Protein AF-A0A0M0KAI4-F1 (afdb_monomer_lite)

Foldseek 3Di:
DDPDDPPPPDQDPLLQDDPVVVVLCVVQADPVRSVVVSVPVSADDQKFKWFFPPVVDFPVVVQVLLCPDPLLPQWDWADDPFDRGIIITGFHDDDPPDDQVVVCVVVPPPQPVVVVVCVVVVHDAKEWEFEPVQLLVVSQADADKLVRTQEIAPPAAAFGKYFYWYDPPPPGHRHDHPPDDPNIHTFAMWGAHGGSVCSRVDPIDGGTGGDATPNGHDHPCPPSVVCVVRIDGDDDDDDDDDPQLVVLLVVLVVVVVVADAQGKDWDDDPDPRCSNAVVSVVVSCVVPVQKDWDDDPPPPFDDDRPPDDNPPVVPPPPPDDDDDDDDDDDDDDDDDDDDGDDTIMITGHDDD

Secondary structure (DSSP, 8-state):
-------------TTSPPHHHHHHHTTTS-HHHHHHHHHHHTS--SEEEEEE-TTT--HHHHHHHHHH-GGGTTSEEEE-SS-TTEEEEEPPPPPP---HHHHHHHTT----HHHHHHHHTTPPPEEEEEEHHHHHHHHTTPPEETTTEEEE-TT--TT-EEEEEEESS--PPTTB-----TTPEEEEEEEE-S-HHHHHH-SSSEEEEEEEETT-PPP-GGG-GGGTTTEE---------SSHHHHHHHHHHHHHHHPPTT-EEE---S---TTTTHHHHHHHHHH-TTEEEE--SS--S---SS-SSTTTGGGS----------------------------EEEE----

Radius of gyration: 25.98 Å; chains: 1; bounding box: 67×65×84 Å

InterPro domains:
  IPR002478 PUA domain [PF01472] (127-214)
  IPR002478 PUA domain [SM00359] (126-215)
  IPR015947 PUA-like superfamily [SSF88697] (126-218)
  IPR023267 RNA (C5-cytosine) methyltransferase [PTHR22807] (245-306)
  IPR029063 S-adenosyl-L-methionine-dependent methyltransferase superfamily [G3DSA:3.40.50.150] (233-332)
  IPR029063 S-adenosyl-L-methionine-dependent methyltransferase superfamily [SSF53335] (239-301)
  IPR036974 PUA domain superfamily [G3DSA:2.30.130.10] (125-220)
  IPR049560 SAM-dependent methyltransferase RsmB-F/NOP2-type, catalytic core [PF01189] (241-296)

Organism: NCBI:txid1460289

Structure (mmCIF, N/CA/C/O backbone):
data_AF-A0A0M0KAI4-F1
#
_entry.id   AF-A0A0M0KAI4-F1
#
loop_
_atom_site.group_PDB
_atom_site.id
_atom_site.type_symbol
_atom_site.label_atom_id
_atom_site.label_alt_id
_atom_site.label_comp_id
_atom_site.label_asym_id
_atom_site.label_entity_id
_atom_site.label_seq_id
_atom_site.pdbx_PDB_ins_code
_atom_site.Cartn_x
_atom_site.Cartn_y
_atom_site.Cartn_z
_atom_site.occupancy
_atom_site.B_iso_or_equiv
_atom_site.auth_seq_id
_atom_site.auth_comp_id
_atom_site.auth_asym_id
_atom_site.auth_atom_id
_atom_site.pdbx_PDB_model_num
ATOM 1 N N . MET A 1 1 ? 29.501 40.775 -18.101 1.00 30.77 1 MET A N 1
ATOM 2 C CA . MET A 1 1 ? 28.038 40.659 -17.947 1.00 30.77 1 MET A CA 1
ATOM 3 C C . MET A 1 1 ? 27.796 39.477 -17.036 1.00 30.77 1 MET A C 1
ATOM 5 O O . MET A 1 1 ? 27.986 38.346 -17.464 1.00 30.77 1 MET A O 1
ATOM 9 N N . ASP A 1 2 ? 27.528 39.782 -15.768 1.00 23.47 2 ASP A N 1
ATOM 10 C CA . ASP A 1 2 ? 27.197 38.823 -14.717 1.00 23.47 2 ASP A CA 1
ATOM 11 C C . ASP A 1 2 ? 25.930 38.048 -15.077 1.00 23.47 2 ASP A C 1
ATOM 13 O O . ASP A 1 2 ? 24.867 38.639 -15.272 1.00 23.47 2 ASP A O 1
ATOM 17 N N . TRP A 1 3 ? 26.042 36.723 -15.124 1.00 24.83 3 TRP A N 1
ATOM 18 C CA . TRP A 1 3 ? 24.894 35.830 -15.034 1.00 24.83 3 TRP A CA 1
ATOM 19 C C . TRP A 1 3 ? 24.687 35.517 -13.557 1.00 24.83 3 TRP A C 1
ATOM 21 O O . TRP A 1 3 ? 25.453 34.770 -12.952 1.00 24.83 3 TRP A O 1
ATOM 31 N N . GLY A 1 4 ? 23.688 36.186 -12.982 1.00 24.64 4 GLY A N 1
ATOM 32 C CA . GLY A 1 4 ? 23.379 36.185 -11.561 1.00 24.64 4 GLY A CA 1
ATOM 33 C C . GLY A 1 4 ? 23.277 34.791 -10.950 1.00 24.64 4 GLY A C 1
ATOM 34 O O . GLY A 1 4 ? 22.712 33.863 -11.526 1.00 24.64 4 GLY A O 1
ATOM 35 N N . ALA A 1 5 ? 23.809 34.699 -9.734 1.00 26.23 5 ALA A N 1
ATOM 36 C CA . ALA A 1 5 ? 23.657 33.585 -8.824 1.00 26.23 5 ALA A CA 1
ATOM 37 C C . ALA A 1 5 ? 22.169 33.257 -8.610 1.00 26.23 5 ALA A C 1
ATOM 39 O O . ALA A 1 5 ? 21.493 33.855 -7.774 1.00 26.23 5 ALA A O 1
ATOM 40 N N . THR A 1 6 ? 21.658 32.266 -9.337 1.00 25.86 6 THR A N 1
ATOM 41 C CA . THR A 1 6 ? 20.555 31.449 -8.838 1.00 25.86 6 THR A CA 1
ATOM 42 C C . THR A 1 6 ? 21.072 30.722 -7.612 1.00 25.86 6 THR A C 1
ATOM 44 O O . THR A 1 6 ? 21.940 29.856 -7.714 1.00 25.86 6 THR A O 1
ATOM 47 N N . THR A 1 7 ? 20.558 31.118 -6.453 1.00 25.70 7 THR A N 1
ATOM 48 C CA . THR A 1 7 ? 20.647 30.389 -5.195 1.00 25.70 7 THR A CA 1
ATOM 49 C C . THR A 1 7 ? 20.414 28.906 -5.460 1.00 25.70 7 THR A C 1
ATOM 51 O O . THR A 1 7 ? 19.302 28.475 -5.765 1.00 25.70 7 THR A O 1
ATOM 54 N N . SER A 1 8 ? 21.483 28.115 -5.374 1.00 27.66 8 SER A N 1
ATOM 55 C CA . SER A 1 8 ? 21.385 26.668 -5.301 1.00 27.66 8 SER A CA 1
ATOM 56 C C . SER A 1 8 ? 20.685 26.342 -3.988 1.00 27.66 8 SER A C 1
ATOM 58 O O . SER A 1 8 ? 21.301 26.267 -2.926 1.00 27.66 8 SER A O 1
ATOM 60 N N . ALA A 1 9 ? 19.362 26.178 -4.046 1.00 30.00 9 ALA A N 1
ATOM 61 C CA . ALA A 1 9 ? 18.684 25.364 -3.056 1.00 30.00 9 ALA A CA 1
ATOM 62 C C . ALA A 1 9 ? 19.463 24.043 -3.014 1.00 30.00 9 ALA A C 1
ATOM 64 O O . ALA A 1 9 ? 19.622 23.389 -4.050 1.00 30.00 9 ALA A O 1
ATOM 65 N N . GLY A 1 10 ? 20.048 23.725 -1.855 1.00 27.42 10 GLY A N 1
ATOM 66 C CA . GLY A 1 10 ? 20.742 22.459 -1.643 1.00 27.42 10 GLY A CA 1
ATOM 67 C C . GLY A 1 10 ? 19.844 21.280 -2.034 1.00 27.42 10 GLY A C 1
ATOM 68 O O . GLY A 1 10 ? 18.638 21.475 -2.214 1.00 27.42 10 GLY A O 1
ATOM 69 N N . PRO A 1 11 ? 20.403 20.067 -2.193 1.00 34.56 11 PRO A N 1
ATOM 70 C CA . PRO A 1 11 ? 19.620 18.901 -2.582 1.00 34.56 11 PRO A CA 1
ATOM 71 C C . PRO A 1 11 ? 18.410 18.788 -1.653 1.00 34.56 11 PRO A C 1
ATOM 73 O O . PRO A 1 11 ? 18.554 18.572 -0.452 1.00 34.56 11 PRO A O 1
ATOM 76 N N . VAL A 1 12 ? 17.219 19.033 -2.204 1.00 41.44 12 VAL A N 1
ATOM 77 C CA . VAL A 1 12 ? 15.970 18.885 -1.466 1.00 41.44 12 VAL A CA 1
ATOM 78 C C . VAL A 1 12 ? 15.873 17.406 -1.158 1.00 41.44 12 VAL A C 1
ATOM 80 O O . VAL A 1 12 ? 15.729 16.597 -2.078 1.00 41.44 12 VAL A O 1
ATOM 83 N N . ASP A 1 13 ? 15.986 17.045 0.116 1.00 53.47 13 ASP A N 1
ATOM 84 C CA . ASP A 1 13 ? 15.747 15.674 0.518 1.00 53.47 13 ASP A CA 1
ATOM 85 C C . ASP A 1 13 ? 14.251 15.380 0.369 1.00 53.47 13 ASP A C 1
ATOM 87 O O . ASP A 1 13 ? 13.456 15.584 1.279 1.00 53.47 13 ASP A O 1
ATOM 91 N N . ALA A 1 14 ? 13.833 14.953 -0.824 1.00 51.62 14 ALA A N 1
ATOM 92 C CA . ALA A 1 14 ? 12.418 14.807 -1.167 1.00 51.62 14 ALA A CA 1
ATOM 93 C C . ALA A 1 14 ? 11.723 13.614 -0.459 1.00 51.62 14 ALA A C 1
ATOM 95 O O . ALA A 1 14 ? 10.643 13.209 -0.878 1.00 51.62 14 ALA A O 1
ATOM 96 N N . THR A 1 15 ? 12.381 12.998 0.534 1.00 58.19 15 THR A N 1
ATOM 97 C CA . THR A 1 15 ? 11.818 11.990 1.453 1.00 58.19 15 THR A CA 1
ATOM 98 C C . THR A 1 15 ? 11.511 12.585 2.825 1.00 58.19 15 THR A C 1
ATOM 100 O O . THR A 1 15 ? 10.704 12.017 3.554 1.00 58.19 15 THR A O 1
ATOM 103 N N . ALA A 1 16 ? 12.082 13.747 3.155 1.00 69.12 16 ALA A N 1
ATOM 104 C CA . ALA A 1 16 ? 11.764 14.467 4.376 1.00 69.12 16 ALA A CA 1
ATOM 105 C C . ALA A 1 16 ? 10.374 15.108 4.284 1.00 69.12 16 ALA A C 1
ATOM 107 O O . ALA A 1 16 ? 9.940 15.588 3.229 1.00 69.12 16 ALA A O 1
ATOM 108 N N . PHE A 1 17 ? 9.670 15.156 5.411 1.00 79.50 17 PHE A N 1
ATOM 109 C CA . PHE A 1 17 ? 8.423 15.890 5.501 1.00 79.50 17 PHE A CA 1
ATOM 110 C C . PHE A 1 17 ? 8.665 17.383 5.320 1.00 79.50 17 PHE A C 1
ATOM 112 O O . PHE A 1 17 ? 9.665 17.944 5.776 1.00 79.50 17 PHE A O 1
ATOM 119 N N . SER A 1 18 ? 7.699 18.058 4.694 1.00 80.44 18 SER A N 1
ATOM 120 C CA . SER A 1 18 ? 7.739 19.513 4.616 1.00 80.44 18 SER A CA 1
ATOM 121 C C . SER A 1 18 ? 7.685 20.128 6.026 1.00 80.44 18 SER A C 1
ATOM 123 O O . SER A 1 18 ? 7.139 19.508 6.952 1.00 80.44 18 SER A O 1
ATOM 125 N N . PRO A 1 19 ? 8.202 21.355 6.219 1.00 83.06 19 PRO A N 1
ATOM 126 C CA . PRO A 1 19 ? 8.134 22.040 7.509 1.00 83.06 19 PRO A CA 1
ATOM 127 C C . PRO A 1 19 ? 6.710 22.113 8.077 1.00 83.06 19 PRO A C 1
ATOM 129 O O . PRO A 1 19 ? 6.516 21.975 9.286 1.00 83.06 19 PRO A O 1
ATOM 132 N N . GLU A 1 20 ? 5.704 22.267 7.212 1.00 80.81 20 GLU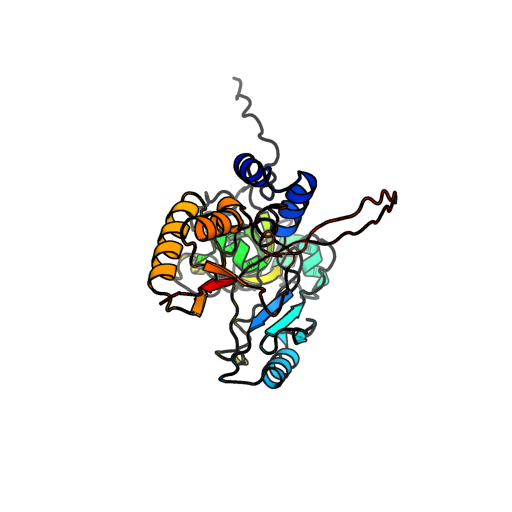 A N 1
ATOM 133 C CA . GLU A 1 20 ? 4.290 22.281 7.592 1.00 80.81 20 GLU A CA 1
ATOM 134 C C . GLU A 1 20 ? 3.822 20.918 8.111 1.00 80.81 20 GLU A C 1
ATOM 136 O O . GLU A 1 20 ? 3.149 20.852 9.139 1.00 80.81 20 GLU A O 1
ATOM 141 N N . VAL A 1 21 ? 4.196 19.822 7.441 1.00 81.00 21 VAL A N 1
ATOM 142 C CA . VAL A 1 21 ? 3.852 18.460 7.882 1.00 81.00 21 VAL A CA 1
ATOM 143 C C . VAL A 1 21 ? 4.524 18.148 9.217 1.00 81.00 21 VAL A C 1
ATOM 145 O O . VAL A 1 21 ? 3.860 17.664 10.132 1.00 81.00 21 VAL A O 1
ATOM 148 N N . ARG A 1 22 ? 5.804 18.503 9.386 1.00 85.31 22 ARG A N 1
ATOM 149 C CA . ARG A 1 22 ? 6.489 18.360 10.679 1.00 85.31 22 ARG A CA 1
ATOM 150 C C . ARG A 1 22 ? 5.770 19.141 11.778 1.00 85.31 22 ARG A C 1
ATOM 152 O O . ARG A 1 22 ? 5.520 18.592 12.847 1.00 85.31 22 ARG A O 1
ATOM 159 N N . ALA A 1 23 ? 5.377 20.390 11.519 1.00 82.62 23 ALA A N 1
ATOM 160 C CA . ALA A 1 23 ? 4.640 21.207 12.484 1.00 82.62 23 ALA A CA 1
ATOM 161 C C . ALA A 1 23 ? 3.298 20.579 12.909 1.00 82.62 23 ALA A C 1
ATOM 163 O O . ALA A 1 23 ? 2.920 20.704 14.074 1.00 82.62 23 ALA A O 1
ATOM 164 N N . LEU A 1 24 ? 2.610 19.863 12.011 1.00 78.75 24 LEU A N 1
ATOM 165 C CA . LEU A 1 24 ? 1.372 19.138 12.327 1.00 78.75 24 LEU A CA 1
ATOM 166 C C . LEU A 1 24 ? 1.592 17.918 13.236 1.00 78.75 24 LEU A C 1
ATOM 168 O O . LEU A 1 24 ? 0.684 17.554 13.985 1.00 78.75 24 LEU A O 1
ATOM 172 N N . LEU A 1 25 ? 2.767 17.284 13.181 1.00 82.06 25 LEU A N 1
ATOM 173 C CA . LEU A 1 25 ? 3.087 16.091 13.974 1.00 82.06 25 LEU A CA 1
ATOM 174 C C . LEU A 1 25 ? 3.670 16.429 15.354 1.00 82.06 25 LEU A C 1
ATOM 176 O O . LEU A 1 25 ? 3.373 15.737 16.327 1.00 82.06 25 LEU A O 1
ATOM 180 N N . LYS A 1 26 ? 4.421 17.528 15.484 1.00 83.50 26 LYS A N 1
ATOM 181 C CA . LYS A 1 26 ? 5.063 17.956 16.748 1.00 83.50 26 LYS A CA 1
ATOM 182 C C . LYS A 1 26 ? 4.176 17.932 18.008 1.00 83.50 26 LYS A C 1
ATOM 184 O O . LYS A 1 26 ? 4.709 17.640 19.075 1.00 83.50 26 LYS A O 1
ATOM 189 N N . PRO A 1 27 ? 2.852 18.197 17.961 1.00 77.44 27 PRO A N 1
ATOM 190 C CA . PRO A 1 27 ? 2.010 18.101 19.155 1.00 77.44 27 PRO A CA 1
ATOM 191 C C . PRO A 1 27 ? 1.907 16.695 19.768 1.00 77.44 27 PRO A C 1
ATOM 193 O O . PRO A 1 27 ? 1.501 16.572 20.922 1.00 77.44 27 PRO A O 1
ATOM 196 N N . CYS A 1 28 ? 2.197 15.630 19.014 1.00 78.44 28 CYS A N 1
ATOM 197 C CA . CYS A 1 28 ? 2.014 14.241 19.462 1.00 78.44 28 CYS A CA 1
ATOM 198 C C . CYS A 1 28 ? 3.204 13.318 19.179 1.00 78.44 28 CYS A C 1
ATOM 200 O O . CYS A 1 28 ? 3.150 12.145 19.551 1.00 78.44 28 CYS A O 1
ATOM 202 N N . TYR A 1 29 ? 4.242 13.834 18.526 1.00 83.38 29 TYR A N 1
ATOM 203 C CA . TYR A 1 29 ? 5.434 13.090 18.145 1.00 83.38 29 TYR A CA 1
ATOM 204 C C . TYR A 1 29 ? 6.676 13.882 18.557 1.00 83.38 29 TYR A C 1
ATOM 206 O O . TYR A 1 29 ? 6.729 15.097 18.355 1.00 83.38 29 TYR A O 1
ATOM 214 N N . THR A 1 30 ? 7.668 13.208 19.140 1.00 88.31 30 THR A N 1
ATOM 215 C CA . THR A 1 30 ? 8.990 13.811 19.379 1.00 88.31 30 THR A CA 1
ATOM 216 C C . THR A 1 30 ? 9.749 13.987 18.059 1.00 88.31 30 THR A C 1
ATOM 218 O O . THR A 1 30 ? 9.411 13.361 17.057 1.00 88.31 30 THR A O 1
ATOM 221 N N . GLU A 1 31 ? 10.794 14.821 18.031 1.00 87.44 31 GLU A N 1
ATOM 222 C CA . GLU A 1 31 ? 11.627 14.972 16.822 1.00 87.44 31 GLU A CA 1
ATOM 223 C C . GLU A 1 31 ? 12.283 13.645 16.404 1.00 87.44 31 GLU A C 1
ATOM 225 O O . GLU A 1 31 ? 12.323 13.335 15.213 1.00 87.44 31 GLU A O 1
ATOM 230 N N . ASP A 1 32 ? 12.709 12.822 17.368 1.00 88.56 32 ASP A N 1
ATOM 231 C CA . ASP A 1 32 ? 13.240 11.481 17.095 1.00 88.56 32 ASP A CA 1
ATOM 232 C C . ASP A 1 32 ? 12.168 10.584 16.455 1.00 88.56 32 ASP A C 1
ATOM 234 O O . ASP A 1 32 ? 12.429 9.904 15.467 1.00 88.56 32 ASP A O 1
ATOM 238 N N . GLU A 1 33 ? 10.932 10.615 16.966 1.00 88.00 33 GLU A N 1
ATOM 239 C CA . GLU A 1 33 ? 9.824 9.841 16.396 1.00 88.00 33 GLU A CA 1
ATOM 240 C C . GLU A 1 33 ? 9.433 10.320 14.996 1.00 88.00 33 GLU A C 1
ATOM 242 O O . GLU A 1 33 ? 9.101 9.497 14.150 1.00 88.00 33 GLU A O 1
ATOM 247 N N . ILE A 1 34 ? 9.460 11.632 14.743 1.00 86.75 34 ILE A N 1
ATOM 248 C CA . ILE A 1 34 ? 9.210 12.198 13.411 1.00 86.75 34 ILE A CA 1
ATOM 249 C C . ILE A 1 34 ? 10.302 11.755 12.436 1.00 86.75 34 ILE A C 1
ATOM 251 O O . ILE A 1 34 ? 9.981 11.368 11.319 1.00 86.75 34 ILE A O 1
ATOM 255 N N . THR A 1 35 ? 11.563 11.760 12.864 1.00 86.50 35 THR A N 1
ATOM 256 C CA . THR A 1 35 ? 12.695 11.321 12.034 1.00 86.50 35 THR A CA 1
ATOM 257 C C . THR A 1 35 ? 12.562 9.841 11.670 1.00 86.50 35 THR A C 1
ATOM 259 O O . THR A 1 35 ? 12.615 9.490 10.496 1.00 86.50 35 THR A O 1
ATOM 262 N N . VAL A 1 36 ? 12.256 8.980 12.648 1.00 86.75 36 VAL A N 1
ATOM 263 C CA . VAL A 1 36 ? 11.975 7.556 12.390 1.00 86.75 36 VAL A CA 1
ATOM 264 C C . VAL A 1 36 ? 10.775 7.383 11.455 1.00 86.75 36 VAL A C 1
ATOM 266 O O . VAL A 1 36 ? 10.794 6.527 10.580 1.00 86.75 36 VAL A O 1
ATOM 269 N N . LEU A 1 37 ? 9.717 8.186 11.604 1.00 84.88 37 LEU A N 1
ATOM 270 C CA . LEU A 1 37 ? 8.564 8.122 10.703 1.00 84.88 37 LEU A CA 1
ATOM 271 C C . LEU A 1 37 ? 8.914 8.491 9.264 1.00 84.88 37 LEU A C 1
ATOM 273 O O . LEU A 1 37 ? 8.383 7.863 8.355 1.00 84.88 37 LEU A O 1
ATOM 277 N N . GLU A 1 38 ? 9.751 9.503 9.052 1.00 82.00 38 GLU A N 1
ATOM 278 C CA . GLU A 1 38 ? 10.216 9.881 7.716 1.00 82.00 38 GLU A CA 1
ATOM 279 C C . GLU A 1 38 ? 11.016 8.750 7.070 1.00 82.00 38 GLU A C 1
ATOM 281 O O . GLU A 1 38 ? 10.758 8.406 5.918 1.00 82.00 38 GLU A O 1
ATOM 286 N N . GLU A 1 39 ? 11.925 8.1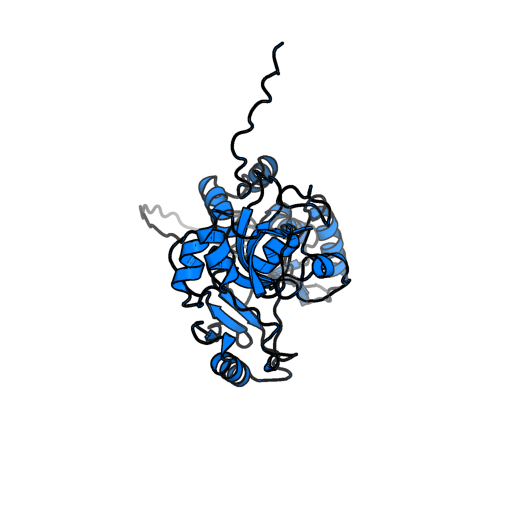31 7.825 1.00 79.50 39 GLU A N 1
ATOM 287 C CA . GLU A 1 39 ? 12.713 6.987 7.363 1.00 79.50 39 GLU A CA 1
ATOM 288 C C . GLU A 1 39 ? 11.816 5.788 7.021 1.00 79.50 39 GLU A C 1
ATOM 290 O O . GLU A 1 39 ? 11.881 5.251 5.915 1.00 79.50 39 GLU A O 1
ATOM 295 N N . GLU A 1 40 ? 10.921 5.400 7.930 1.00 81.88 40 GLU A N 1
ATOM 296 C CA . GLU A 1 40 ? 10.048 4.237 7.753 1.00 81.88 40 GLU A CA 1
ATOM 297 C C . GLU A 1 40 ? 9.028 4.451 6.625 1.00 81.88 40 GLU A C 1
ATOM 299 O O . GLU A 1 40 ? 8.841 3.564 5.794 1.00 81.88 40 GLU A O 1
ATOM 304 N N . LEU A 1 41 ? 8.399 5.631 6.530 1.00 79.88 41 LEU A N 1
ATOM 305 C CA . LEU A 1 41 ? 7.411 5.932 5.481 1.00 79.88 41 LEU A CA 1
ATOM 306 C C . LEU A 1 41 ? 8.040 6.151 4.102 1.00 79.88 41 LEU A C 1
ATOM 308 O O . LEU A 1 41 ? 7.343 6.010 3.094 1.00 79.88 41 LEU A O 1
ATOM 312 N N . ALA A 1 42 ? 9.337 6.459 4.039 1.00 74.12 42 ALA A N 1
ATOM 313 C CA . ALA A 1 42 ? 10.090 6.460 2.791 1.00 74.12 42 ALA A CA 1
ATOM 314 C C . ALA A 1 42 ? 10.365 5.039 2.268 1.00 74.12 42 ALA A C 1
ATOM 316 O O . ALA A 1 42 ? 10.710 4.878 1.094 1.00 74.12 42 ALA A O 1
ATOM 317 N N . THR A 1 43 ? 10.189 4.006 3.100 1.00 72.06 43 THR A N 1
ATOM 318 C CA . THR A 1 43 ? 10.407 2.610 2.714 1.00 72.06 43 THR A CA 1
ATOM 319 C C . THR A 1 43 ? 9.096 1.837 2.544 1.00 72.06 43 THR A C 1
ATOM 321 O O . THR A 1 43 ? 8.135 2.026 3.291 1.00 72.06 43 THR A O 1
ATOM 324 N N . PRO A 1 44 ? 9.005 0.938 1.548 1.00 73.50 44 PRO A N 1
ATOM 325 C CA . PRO A 1 44 ? 7.849 0.064 1.424 1.00 73.50 44 PRO A CA 1
ATOM 326 C C . PRO A 1 44 ? 7.801 -0.950 2.582 1.00 73.50 44 PRO A C 1
ATOM 328 O O . PRO A 1 44 ? 8.858 -1.363 3.075 1.00 73.50 44 PRO A O 1
ATOM 331 N N . PRO A 1 45 ? 6.600 -1.430 2.967 1.00 78.56 45 PRO A N 1
ATOM 332 C CA . PRO A 1 45 ? 6.449 -2.427 4.022 1.00 78.56 45 PRO A CA 1
ATOM 333 C C . PRO A 1 45 ? 7.319 -3.669 3.794 1.00 78.56 45 PRO A C 1
ATOM 335 O O . PRO A 1 45 ? 7.460 -4.154 2.670 1.00 78.56 45 PRO A O 1
ATOM 338 N N . SER A 1 46 ? 7.841 -4.238 4.880 1.00 79.50 46 SER A N 1
ATOM 339 C CA . SER A 1 46 ? 8.670 -5.451 4.846 1.00 79.50 46 SER A CA 1
ATOM 340 C C . SER A 1 46 ? 7.916 -6.707 4.403 1.00 79.50 46 SER A C 1
ATOM 342 O O . SER A 1 46 ? 8.543 -7.698 4.038 1.00 79.50 46 SER A O 1
ATOM 344 N N . ALA A 1 47 ? 6.582 -6.682 4.405 1.00 84.06 47 ALA A N 1
ATOM 345 C CA . ALA A 1 47 ? 5.754 -7.793 3.966 1.00 84.06 47 ALA A CA 1
ATOM 346 C C . ALA A 1 47 ? 4.480 -7.319 3.267 1.00 84.06 47 ALA A C 1
ATOM 348 O O . ALA A 1 47 ? 3.812 -6.378 3.705 1.00 84.06 47 ALA A O 1
ATOM 349 N N . LEU A 1 48 ? 4.102 -8.046 2.220 1.00 85.69 48 LEU A N 1
ATOM 350 C CA . LEU A 1 48 ? 2.808 -7.928 1.568 1.00 85.69 48 LEU A CA 1
ATOM 351 C C . LEU A 1 48 ? 1.804 -8.848 2.266 1.00 85.69 48 LEU A C 1
ATOM 353 O O . LEU A 1 48 ? 2.002 -10.059 2.326 1.00 85.69 48 LEU A O 1
ATOM 357 N N . HIS A 1 49 ? 0.716 -8.276 2.775 1.00 88.94 49 HIS A N 1
ATOM 358 C CA . HIS A 1 49 ? -0.370 -9.040 3.382 1.00 88.94 49 HIS A CA 1
ATOM 359 C C . HIS A 1 49 ? -1.500 -9.233 2.375 1.00 88.94 49 HIS A C 1
ATOM 361 O O . HIS A 1 49 ? -2.010 -8.275 1.794 1.00 88.94 49 HIS A O 1
ATOM 367 N N . VAL A 1 50 ? -1.888 -10.488 2.188 1.00 89.62 50 VAL A N 1
ATOM 368 C CA . VAL A 1 50 ? -2.908 -10.921 1.240 1.00 89.62 50 VAL A CA 1
ATOM 369 C C . VAL A 1 50 ? -4.079 -11.487 2.028 1.00 89.62 50 VAL A C 1
ATOM 371 O O . VAL A 1 50 ? -3.901 -12.407 2.828 1.00 89.62 50 VAL A O 1
ATOM 374 N N . ARG A 1 51 ? -5.282 -10.946 1.806 1.00 92.12 51 ARG A N 1
ATOM 375 C CA . ARG A 1 51 ? -6.495 -11.465 2.445 1.00 92.12 51 ARG A CA 1
ATOM 376 C C . ARG A 1 51 ? -7.101 -12.572 1.596 1.00 92.12 51 ARG A C 1
ATOM 378 O O . ARG A 1 51 ? -7.435 -12.339 0.435 1.00 92.12 51 ARG A O 1
ATOM 385 N N . VAL A 1 52 ? -7.274 -13.745 2.186 1.00 93.12 52 VAL A N 1
ATOM 386 C CA . VAL A 1 52 ? -7.875 -14.927 1.571 1.00 93.12 52 VAL A CA 1
ATOM 387 C C . VAL A 1 52 ? -9.370 -14.697 1.380 1.00 93.12 52 VAL A C 1
ATOM 389 O O . VAL A 1 52 ? -10.079 -14.271 2.292 1.00 93.12 52 VAL A O 1
ATOM 392 N N . ASN A 1 53 ? -9.872 -15.000 0.188 1.00 92.94 53 ASN A N 1
ATOM 393 C CA . ASN A 1 53 ? -11.299 -15.062 -0.057 1.00 92.94 53 ASN A CA 1
ATOM 394 C C . ASN A 1 53 ? -11.845 -16.413 0.421 1.00 92.94 53 ASN A C 1
ATOM 396 O O . ASN A 1 53 ? -11.959 -17.363 -0.356 1.00 92.94 53 ASN A O 1
ATOM 400 N N . LEU A 1 54 ? -12.221 -16.466 1.700 1.00 92.00 54 LEU A N 1
ATOM 401 C CA . LEU A 1 54 ? -12.758 -17.670 2.341 1.00 92.00 54 LEU A CA 1
ATOM 402 C C . LEU A 1 54 ? -14.078 -18.174 1.731 1.00 92.00 54 LEU A C 1
ATOM 404 O O . LEU A 1 54 ? -14.487 -19.293 2.015 1.00 92.00 54 LEU A O 1
ATOM 408 N N . GLN A 1 55 ? -14.743 -17.386 0.879 1.00 92.81 55 GLN A N 1
ATOM 409 C CA . GLN A 1 55 ? -15.911 -17.855 0.122 1.00 92.81 55 GLN A CA 1
ATOM 410 C C . GLN A 1 55 ? -15.533 -18.731 -1.080 1.00 92.81 55 GLN A C 1
ATOM 412 O O . GLN A 1 55 ? -16.409 -19.364 -1.662 1.00 92.81 55 GLN A O 1
ATOM 417 N N . ARG A 1 56 ? -14.258 -18.729 -1.492 1.00 93.00 56 ARG A N 1
ATOM 418 C CA . ARG A 1 56 ? -13.775 -19.439 -2.685 1.00 93.00 56 ARG A CA 1
ATOM 419 C C . ARG A 1 56 ? -12.686 -20.464 -2.405 1.00 93.00 56 ARG A C 1
ATOM 421 O O . ARG A 1 56 ? -12.600 -21.436 -3.142 1.00 93.00 56 ARG A O 1
ATOM 428 N N . CYS A 1 57 ? -11.852 -20.236 -1.396 1.00 94.44 57 CYS A N 1
ATOM 429 C CA . CYS A 1 57 ? -10.785 -21.159 -1.018 1.00 94.44 57 CYS A CA 1
ATOM 430 C C . CYS A 1 57 ? -10.457 -21.032 0.469 1.00 94.44 57 CYS A C 1
ATOM 432 O O . CYS A 1 57 ? -10.649 -19.977 1.079 1.00 94.44 57 CYS A O 1
ATOM 434 N N . SER A 1 58 ? -9.939 -22.107 1.046 1.00 95.38 58 SER A N 1
ATOM 435 C CA . SER A 1 58 ? -9.323 -22.091 2.368 1.00 95.38 58 SER A CA 1
ATOM 436 C C . SER A 1 58 ? -7.971 -21.375 2.339 1.00 95.38 58 SER A C 1
ATOM 438 O O . SER A 1 58 ? -7.337 -21.194 1.293 1.00 95.38 58 SER A O 1
ATOM 440 N N . ARG A 1 59 ? -7.495 -20.968 3.519 1.00 95.44 59 ARG A N 1
ATOM 441 C CA . ARG A 1 59 ? -6.172 -20.351 3.653 1.00 95.44 59 ARG A CA 1
ATOM 442 C C . ARG A 1 59 ? -5.064 -21.329 3.268 1.00 95.44 59 ARG A C 1
ATOM 444 O O . ARG A 1 59 ? -4.082 -20.919 2.660 1.00 95.44 59 ARG A O 1
ATOM 451 N N . GLU A 1 60 ? -5.219 -22.600 3.610 1.00 95.50 60 GLU A N 1
ATOM 452 C CA . GLU A 1 60 ? -4.240 -23.652 3.354 1.00 95.50 60 GLU A CA 1
ATOM 453 C C . GLU A 1 60 ? -4.134 -23.964 1.851 1.00 95.50 60 GLU A C 1
ATOM 455 O O . GLU A 1 60 ? -3.025 -24.100 1.335 1.00 95.50 60 GLU A O 1
ATOM 460 N N . GLU A 1 61 ? -5.257 -23.970 1.125 1.00 94.50 61 GLU A N 1
ATOM 461 C CA . GLU A 1 61 ? -5.273 -24.074 -0.343 1.00 94.50 61 GLU A CA 1
ATOM 462 C C . GLU A 1 61 ? -4.565 -22.887 -1.002 1.00 94.50 61 GLU A C 1
ATOM 464 O O . GLU A 1 61 ? -3.697 -23.078 -1.855 1.00 94.50 61 GLU A O 1
ATOM 469 N N . LEU A 1 62 ? -4.885 -21.655 -0.584 1.00 93.88 62 LEU A N 1
ATOM 470 C CA . LEU A 1 62 ? -4.233 -20.466 -1.130 1.00 93.88 62 LEU A CA 1
ATOM 471 C C . LEU A 1 62 ? -2.731 -20.454 -0.822 1.00 93.88 62 LEU A C 1
ATOM 473 O O . LEU A 1 62 ? -1.927 -20.113 -1.688 1.00 93.88 62 LEU A O 1
ATOM 477 N N . LEU A 1 63 ? -2.337 -20.851 0.390 1.00 94.50 63 LEU A N 1
ATOM 478 C CA . LEU A 1 63 ? -0.933 -20.978 0.767 1.00 94.50 63 LEU A CA 1
ATOM 479 C C . LEU A 1 63 ? -0.207 -21.979 -0.138 1.00 94.50 63 LEU A C 1
ATOM 481 O O . LEU A 1 63 ? 0.880 -21.671 -0.622 1.00 94.50 63 LEU A O 1
ATOM 485 N N . ALA A 1 64 ? -0.805 -23.144 -0.400 1.00 94.00 64 ALA A N 1
ATOM 486 C CA . ALA A 1 64 ? -0.225 -24.148 -1.285 1.00 94.00 64 ALA A CA 1
ATOM 487 C C . ALA A 1 64 ? -0.046 -23.613 -2.716 1.00 94.00 64 ALA A C 1
ATOM 489 O O . ALA A 1 64 ? 1.020 -23.794 -3.304 1.00 94.00 64 ALA A O 1
ATOM 490 N N . LEU A 1 65 ? -1.039 -22.889 -3.248 1.00 92.81 65 LEU A N 1
ATOM 491 C CA . LEU A 1 65 ? -0.946 -22.244 -4.564 1.00 92.81 65 LEU A CA 1
ATOM 492 C C . LEU A 1 65 ? 0.178 -21.204 -4.620 1.00 92.81 65 LEU A C 1
ATOM 494 O O . LEU A 1 65 ? 0.939 -21.171 -5.585 1.00 92.81 65 LEU A O 1
ATOM 498 N N . LEU A 1 66 ? 0.301 -20.371 -3.584 1.00 91.31 66 LEU A N 1
ATOM 499 C CA . LEU A 1 66 ? 1.347 -19.354 -3.501 1.00 91.31 66 LEU A CA 1
ATOM 500 C C . LEU A 1 66 ? 2.745 -19.983 -3.408 1.00 91.31 66 LEU A C 1
ATOM 502 O O . LEU A 1 66 ? 3.659 -19.532 -4.093 1.00 91.31 66 LEU A O 1
ATOM 506 N N . LEU A 1 67 ? 2.911 -21.035 -2.602 1.00 91.69 67 LEU A N 1
ATOM 507 C CA . LEU A 1 67 ? 4.185 -21.747 -2.452 1.00 91.69 67 LEU A CA 1
ATOM 508 C C . LEU A 1 67 ? 4.598 -22.495 -3.726 1.00 91.69 67 LEU A C 1
ATOM 510 O O . LEU A 1 67 ? 5.787 -22.573 -4.028 1.00 91.69 67 LEU A O 1
ATOM 514 N N . ALA A 1 68 ? 3.634 -23.032 -4.476 1.00 90.44 68 ALA A N 1
ATOM 515 C CA . ALA A 1 68 ? 3.892 -23.751 -5.721 1.00 90.44 68 ALA A CA 1
ATOM 516 C C . ALA A 1 68 ? 4.241 -22.823 -6.899 1.00 90.44 68 ALA A C 1
ATOM 518 O O . ALA A 1 68 ? 4.758 -23.285 -7.915 1.00 90.44 68 ALA A O 1
ATOM 519 N N . HIS A 1 69 ? 3.954 -21.522 -6.796 1.00 88.12 69 HIS A N 1
ATOM 520 C CA . HIS A 1 69 ? 4.091 -20.615 -7.926 1.00 88.12 69 HIS A CA 1
ATOM 521 C C . HIS A 1 69 ? 5.548 -20.198 -8.170 1.00 88.12 69 HIS A C 1
ATOM 523 O O . HIS A 1 69 ? 6.193 -19.593 -7.313 1.00 88.12 69 HIS A O 1
ATOM 529 N N . GLU A 1 70 ? 6.049 -20.416 -9.388 1.00 84.06 70 GLU A N 1
ATOM 530 C CA . GLU A 1 70 ? 7.453 -20.175 -9.762 1.00 84.06 70 GLU A CA 1
ATOM 531 C C . GLU A 1 70 ? 7.929 -18.747 -9.455 1.00 84.06 70 GLU A C 1
ATOM 533 O O . GLU A 1 70 ? 8.996 -18.542 -8.884 1.00 84.06 70 GLU A O 1
ATOM 538 N N . ARG A 1 71 ? 7.100 -17.733 -9.740 1.00 78.19 71 ARG A N 1
ATOM 539 C CA . ARG A 1 71 ? 7.436 -16.320 -9.455 1.00 78.19 71 ARG A CA 1
ATOM 540 C C . ARG A 1 71 ? 7.601 -16.003 -7.969 1.00 78.19 71 ARG A C 1
ATOM 542 O O . ARG A 1 71 ? 8.190 -14.980 -7.625 1.00 78.19 71 ARG A O 1
ATOM 549 N N . LEU A 1 72 ? 7.056 -16.845 -7.098 1.00 82.75 72 LEU A N 1
ATOM 550 C CA . LEU A 1 72 ? 7.115 -16.670 -5.656 1.00 82.75 72 LEU A CA 1
ATOM 551 C C . LEU A 1 72 ? 8.239 -17.506 -5.013 1.00 82.75 72 LEU A C 1
ATOM 553 O O . LEU A 1 72 ? 8.500 -17.360 -3.819 1.00 82.75 72 LEU A O 1
ATOM 557 N N . GLN A 1 73 ? 8.989 -18.292 -5.796 1.00 80.56 73 GLN A N 1
ATOM 558 C CA . GLN A 1 73 ? 10.140 -19.062 -5.310 1.00 80.56 73 GLN A CA 1
ATOM 559 C C . GLN A 1 73 ? 11.230 -18.151 -4.748 1.00 80.56 73 GLN A C 1
ATOM 561 O O . GLN A 1 73 ? 11.857 -17.410 -5.498 1.00 80.56 73 GLN A O 1
ATOM 566 N N . GLY A 1 74 ? 11.483 -18.217 -3.441 1.00 79.38 74 GLY A N 1
ATOM 567 C CA . GLY A 1 74 ? 12.465 -17.376 -2.743 1.00 79.38 74 GLY A CA 1
ATOM 568 C C . GLY A 1 74 ? 11.846 -16.270 -1.884 1.00 79.38 74 GLY A C 1
ATOM 569 O O . GLY A 1 74 ? 12.574 -15.548 -1.211 1.00 79.38 74 GLY A O 1
ATOM 570 N N . TYR A 1 75 ? 10.517 -16.140 -1.874 1.00 85.25 75 TYR A N 1
ATOM 571 C CA . TYR A 1 75 ? 9.802 -15.375 -0.855 1.00 85.25 75 TYR A CA 1
ATOM 572 C C . TYR A 1 75 ? 9.469 -16.271 0.342 1.00 85.25 75 TYR A C 1
ATOM 574 O O . TYR A 1 75 ? 9.102 -17.433 0.164 1.00 85.25 75 TYR A O 1
ATOM 582 N N . ALA A 1 76 ? 9.550 -15.733 1.561 1.00 90.19 76 ALA A N 1
ATOM 583 C CA . ALA A 1 76 ? 9.011 -16.423 2.730 1.00 90.19 76 ALA A CA 1
ATOM 584 C C . ALA A 1 76 ? 7.508 -16.129 2.832 1.00 90.19 76 ALA A C 1
ATOM 586 O O . ALA A 1 76 ? 7.105 -14.983 3.042 1.00 90.19 76 ALA A O 1
ATOM 587 N N . ILE A 1 77 ? 6.689 -17.166 2.651 1.00 93.69 77 ILE A N 1
ATOM 588 C CA . ILE A 1 77 ? 5.225 -17.077 2.631 1.00 93.69 77 ILE A CA 1
ATOM 589 C C . ILE A 1 77 ? 4.681 -17.834 3.835 1.00 93.69 77 ILE A C 1
ATOM 591 O O . ILE A 1 77 ? 4.927 -19.031 3.980 1.00 93.69 77 ILE A O 1
ATOM 595 N N . THR A 1 78 ? 3.958 -17.142 4.710 1.00 94.25 78 THR A N 1
ATOM 596 C CA . THR A 1 78 ? 3.465 -17.716 5.966 1.00 94.25 78 THR A CA 1
ATOM 597 C C . THR A 1 78 ? 2.040 -17.272 6.271 1.00 94.25 78 THR A C 1
ATOM 599 O O . THR A 1 78 ? 1.606 -16.180 5.905 1.00 94.25 78 THR A O 1
ATOM 602 N N . CYS A 1 79 ? 1.284 -18.115 6.972 1.00 94.81 79 CYS A N 1
ATOM 603 C CA . CYS A 1 79 ? -0.006 -17.715 7.528 1.00 94.81 79 CYS A CA 1
ATOM 604 C C . CYS A 1 79 ? 0.196 -16.657 8.617 1.00 94.81 79 CYS A C 1
ATOM 606 O O . CYS A 1 79 ? 1.085 -16.786 9.462 1.00 94.81 79 CYS A O 1
ATOM 608 N N . HIS A 1 80 ? -0.664 -15.640 8.646 1.00 92.69 80 HIS A N 1
ATOM 609 C CA . HIS A 1 80 ? -0.623 -14.652 9.713 1.00 92.69 80 HIS A CA 1
ATOM 610 C C . HIS A 1 80 ? -0.993 -15.314 11.056 1.00 92.69 80 HIS A C 1
ATOM 612 O O . HIS A 1 80 ? -2.014 -16.004 11.143 1.00 92.69 80 HIS A O 1
ATOM 618 N N . PRO A 1 81 ? -0.221 -15.095 12.138 1.00 89.81 81 PRO A N 1
ATOM 619 C CA . PRO A 1 81 ? -0.377 -15.848 13.387 1.00 89.81 81 PRO A CA 1
ATOM 620 C C . PRO A 1 81 ? -1.689 -15.556 14.124 1.00 89.81 81 PRO A C 1
ATOM 622 O O . PRO A 1 81 ? -2.121 -16.342 14.961 1.00 89.81 81 PRO A O 1
ATOM 625 N N . ARG A 1 82 ? -2.320 -14.408 13.847 1.00 89.44 82 ARG A N 1
ATOM 626 C CA . ARG A 1 82 ? -3.515 -13.930 14.567 1.00 89.44 82 ARG A CA 1
ATOM 627 C C . ARG A 1 82 ? -4.735 -13.678 13.687 1.00 89.44 82 ARG A C 1
ATOM 629 O O . ARG A 1 82 ? -5.792 -13.367 14.220 1.00 89.44 82 ARG A O 1
ATOM 636 N N . LEU A 1 83 ? -4.581 -13.758 12.367 1.00 90.88 83 LEU A N 1
ATOM 637 C CA . LEU A 1 83 ? -5.659 -13.506 11.412 1.00 90.88 83 LEU A CA 1
ATOM 638 C C . LEU A 1 83 ? -5.819 -14.765 10.571 1.00 90.88 83 LEU A C 1
ATOM 640 O O . LEU A 1 83 ? -4.895 -15.174 9.868 1.00 90.88 83 LEU A O 1
ATOM 644 N N . SER A 1 84 ? -6.970 -15.414 10.705 1.00 92.12 84 SER A N 1
ATOM 645 C CA . SER A 1 84 ? -7.245 -16.703 10.070 1.00 92.12 84 SER A CA 1
ATOM 646 C C . SER A 1 84 ? -7.401 -16.608 8.554 1.00 92.12 84 SER A C 1
ATOM 648 O O . SER A 1 84 ? -7.294 -17.621 7.877 1.00 92.12 84 SER A O 1
ATOM 650 N N . ASP A 1 85 ? -7.615 -15.408 8.023 1.00 93.38 85 ASP A N 1
ATOM 651 C CA . ASP A 1 85 ? -7.858 -15.116 6.615 1.00 93.38 85 ASP A CA 1
ATOM 652 C C . ASP A 1 85 ? -6.718 -14.316 5.969 1.00 93.38 85 ASP A C 1
ATOM 654 O O . ASP A 1 85 ? -6.911 -13.735 4.906 1.00 93.38 85 ASP A O 1
ATOM 658 N N . VAL A 1 86 ? -5.527 -14.262 6.577 1.00 93.00 86 VAL A N 1
ATOM 659 C CA . VAL A 1 86 ? -4.398 -13.489 6.036 1.00 93.00 86 VAL A CA 1
ATOM 660 C C . VAL A 1 86 ? -3.154 -14.352 5.855 1.00 93.00 86 VAL A C 1
ATOM 662 O O . VAL A 1 86 ? -2.763 -15.114 6.742 1.00 93.00 86 VAL A O 1
ATOM 665 N N . ILE A 1 87 ? -2.509 -14.183 4.702 1.00 93.94 87 ILE A N 1
ATOM 666 C CA . ILE A 1 87 ? -1.192 -14.731 4.369 1.00 93.94 87 ILE A CA 1
ATOM 667 C C . ILE A 1 87 ? -0.220 -13.561 4.203 1.00 93.94 87 ILE A C 1
ATOM 669 O O . ILE A 1 87 ? -0.541 -12.567 3.552 1.00 93.94 87 ILE A O 1
ATOM 673 N N . ALA A 1 88 ? 0.959 -13.668 4.807 1.00 91.81 88 ALA A N 1
ATOM 674 C CA . ALA A 1 88 ? 2.037 -12.701 4.679 1.00 91.81 88 ALA A CA 1
ATOM 675 C C . ALA A 1 88 ? 3.101 -13.228 3.710 1.00 91.81 88 ALA A C 1
ATOM 677 O O . ALA A 1 88 ? 3.542 -14.371 3.815 1.00 91.81 88 ALA A O 1
ATOM 678 N N . ILE A 1 89 ? 3.532 -12.372 2.788 1.00 90.00 89 ILE A N 1
ATOM 679 C CA . ILE A 1 89 ? 4.634 -12.619 1.861 1.00 90.00 89 ILE A CA 1
ATOM 680 C C . ILE A 1 89 ? 5.745 -11.636 2.219 1.00 90.00 89 ILE A C 1
ATOM 682 O O . ILE A 1 89 ? 5.625 -10.436 1.973 1.00 90.00 89 ILE A O 1
ATOM 686 N N . GLN A 1 90 ? 6.809 -12.133 2.844 1.00 86.50 90 GLN A N 1
ATOM 687 C CA . GLN A 1 90 ? 7.941 -11.310 3.267 1.00 86.50 90 GLN A CA 1
ATOM 688 C C . GLN A 1 90 ? 8.761 -10.865 2.062 1.00 86.50 90 GLN A C 1
ATOM 690 O O . GLN A 1 90 ? 9.081 -11.682 1.199 1.00 86.50 90 GLN A O 1
ATOM 695 N N . ARG A 1 91 ? 9.133 -9.585 2.034 1.00 76.44 91 ARG A N 1
ATOM 696 C CA . ARG A 1 91 ? 10.032 -9.001 1.037 1.00 76.44 91 ARG A CA 1
ATOM 697 C C . ARG A 1 91 ? 11.342 -9.784 1.005 1.00 76.44 91 ARG A C 1
ATOM 699 O O . ARG A 1 91 ? 11.873 -10.162 2.051 1.00 76.44 91 ARG A O 1
ATOM 706 N N . ARG A 1 92 ? 11.894 -10.004 -0.191 1.00 70.88 92 ARG A N 1
ATOM 707 C CA . ARG A 1 92 ? 13.246 -10.568 -0.290 1.00 70.88 92 ARG A CA 1
ATOM 708 C C . ARG A 1 92 ? 14.247 -9.571 0.277 1.00 70.88 92 ARG A C 1
ATOM 710 O O . ARG A 1 92 ? 14.131 -8.367 0.038 1.00 70.88 92 ARG A O 1
ATOM 717 N N . ALA A 1 93 ? 15.231 -10.076 1.017 1.00 61.38 93 ALA A N 1
ATOM 718 C CA . ALA A 1 93 ? 16.381 -9.267 1.387 1.00 61.38 93 ALA A CA 1
ATOM 719 C C . ALA A 1 93 ? 17.018 -8.728 0.101 1.00 61.38 93 ALA A C 1
ATOM 721 O O . ALA A 1 93 ? 17.255 -9.484 -0.844 1.00 61.38 93 ALA A O 1
ATOM 722 N N . SER A 1 94 ? 17.247 -7.419 0.053 1.00 54.09 94 SER A N 1
ATOM 723 C CA . SER A 1 94 ? 17.954 -6.805 -1.059 1.00 54.09 94 SER A CA 1
ATOM 724 C C . SER A 1 94 ? 19.381 -7.354 -1.096 1.00 54.09 94 SER A C 1
ATOM 726 O O . SER A 1 94 ? 20.052 -7.412 -0.062 1.00 54.09 94 SER A O 1
ATOM 728 N N . ALA A 1 95 ? 19.876 -7.703 -2.286 1.00 48.12 95 ALA A N 1
ATOM 729 C CA . ALA A 1 95 ? 21.318 -7.656 -2.512 1.00 48.12 95 ALA A CA 1
ATOM 730 C C . ALA A 1 95 ? 21.813 -6.234 -2.146 1.00 48.12 95 ALA A C 1
ATOM 732 O O . ALA A 1 95 ? 21.005 -5.301 -2.201 1.00 48.12 95 ALA A O 1
ATOM 733 N N . PRO A 1 96 ? 23.077 -6.041 -1.721 1.00 45.72 96 PRO A N 1
ATOM 734 C CA . PRO A 1 96 ? 23.586 -4.714 -1.359 1.00 45.72 96 PRO A CA 1
ATOM 735 C C . PRO A 1 96 ? 23.270 -3.669 -2.443 1.00 45.72 96 PRO A C 1
ATOM 737 O O . PRO A 1 96 ? 23.055 -4.040 -3.596 1.00 45.72 96 PRO A O 1
ATOM 740 N N . GLU A 1 97 ? 23.228 -2.380 -2.082 1.00 44.47 97 GLU A N 1
ATOM 741 C CA . GLU A 1 97 ? 23.070 -1.270 -3.035 1.00 44.47 97 GLU A CA 1
ATOM 742 C C . GLU A 1 97 ? 24.173 -1.335 -4.092 1.00 44.47 97 GLU A C 1
ATOM 744 O O . GLU A 1 97 ? 25.294 -0.854 -3.944 1.00 44.47 97 GLU A O 1
ATOM 749 N N . LEU A 1 98 ? 23.852 -2.017 -5.174 1.00 45.81 98 LEU A N 1
ATOM 750 C CA . LEU A 1 98 ? 24.718 -2.226 -6.302 1.00 45.81 98 LEU A CA 1
ATOM 751 C C . LEU A 1 98 ? 24.282 -1.178 -7.326 1.00 45.81 98 LEU A C 1
ATOM 753 O O . LEU A 1 98 ? 23.090 -1.007 -7.584 1.00 45.81 98 LEU A O 1
ATOM 757 N N . ALA A 1 99 ? 25.235 -0.441 -7.907 1.00 48.84 99 ALA A N 1
ATOM 758 C CA . ALA A 1 99 ? 24.943 0.459 -9.024 1.00 48.84 99 ALA A CA 1
ATOM 759 C C . ALA A 1 99 ? 24.081 -0.287 -10.070 1.00 48.84 99 ALA A C 1
ATOM 761 O O . ALA A 1 99 ? 24.225 -1.505 -10.181 1.00 48.84 99 ALA A O 1
ATOM 762 N N . PRO A 1 100 ? 23.229 0.372 -10.877 1.00 51.62 100 PRO A N 1
ATOM 763 C CA . PRO A 1 100 ? 22.333 -0.314 -11.823 1.00 51.62 100 PRO A CA 1
ATOM 764 C C . PRO A 1 100 ? 23.043 -1.380 -12.682 1.00 51.62 100 PRO A C 1
ATOM 766 O O . PRO A 1 100 ? 22.518 -2.463 -12.929 1.00 51.62 100 PRO A O 1
ATOM 769 N N . TYR A 1 101 ? 24.301 -1.112 -13.047 1.00 48.97 101 TYR A N 1
ATOM 770 C CA . TYR A 1 101 ? 25.203 -2.030 -13.748 1.00 48.97 101 TYR A CA 1
ATOM 771 C C . TYR A 1 101 ? 25.606 -3.289 -12.967 1.00 48.97 101 TYR A C 1
ATOM 773 O O . TYR A 1 101 ? 25.896 -4.318 -13.571 1.00 48.97 101 TYR A O 1
ATOM 781 N N . VAL A 1 102 ? 25.675 -3.210 -11.645 1.00 49.97 102 VAL A N 1
ATOM 782 C CA . VAL A 1 102 ? 26.067 -4.304 -10.760 1.00 49.97 102 VAL A CA 1
ATOM 783 C C . VAL A 1 102 ? 24.853 -5.150 -10.353 1.00 49.97 102 VAL A C 1
ATOM 785 O O . VAL A 1 102 ? 24.986 -6.367 -10.299 1.00 49.97 102 VAL A O 1
ATOM 788 N N . VAL A 1 103 ? 23.655 -4.561 -10.218 1.00 52.09 103 VAL A N 1
ATOM 789 C CA . VAL A 1 103 ? 22.387 -5.321 -10.103 1.00 52.09 103 VAL A CA 1
ATOM 790 C C . VAL A 1 103 ? 22.164 -6.184 -11.349 1.00 52.09 103 VAL A C 1
ATOM 792 O O . VAL A 1 103 ? 21.869 -7.371 -11.244 1.00 52.09 103 VAL A O 1
ATOM 795 N N . LEU A 1 104 ? 22.388 -5.616 -12.538 1.00 50.69 104 LEU A N 1
ATOM 796 C CA . LEU A 1 104 ? 22.268 -6.343 -13.806 1.00 50.69 104 LEU A CA 1
ATOM 797 C C . LEU A 1 104 ? 23.294 -7.479 -13.950 1.00 50.69 104 LEU A C 1
ATOM 799 O O . LEU A 1 104 ? 22.944 -8.546 -14.445 1.00 50.69 104 LEU A O 1
ATOM 803 N N . ASN A 1 105 ? 24.529 -7.283 -13.476 1.00 44.09 105 ASN A N 1
ATOM 804 C CA . ASN A 1 105 ? 25.553 -8.332 -13.466 1.00 44.09 105 ASN A CA 1
ATOM 805 C C . ASN A 1 105 ? 25.273 -9.435 -12.424 1.00 44.09 105 ASN A C 1
ATOM 807 O O . ASN A 1 105 ? 25.582 -10.596 -12.676 1.00 44.09 105 ASN A O 1
ATOM 811 N N . ALA A 1 106 ? 24.707 -9.092 -11.262 1.00 42.81 106 ALA A N 1
ATOM 812 C CA . ALA A 1 106 ? 24.438 -10.034 -10.172 1.00 42.81 106 ALA A CA 1
ATOM 813 C C . ALA A 1 106 ? 23.225 -10.945 -10.434 1.00 42.81 106 ALA A C 1
ATOM 815 O O . ALA A 1 106 ? 23.190 -12.068 -9.939 1.00 42.81 106 ALA A O 1
ATOM 816 N N . LEU A 1 107 ? 22.253 -10.503 -11.241 1.00 46.12 107 LEU A N 1
ATOM 817 C CA . LEU A 1 107 ? 21.059 -11.291 -11.573 1.00 46.12 107 LEU A CA 1
ATOM 818 C C . LEU A 1 107 ? 21.319 -12.443 -12.563 1.00 46.12 107 LEU A C 1
ATOM 820 O O . LEU A 1 107 ? 20.370 -13.114 -12.962 1.00 46.12 107 LEU A O 1
ATOM 824 N N . GLY A 1 108 ? 22.564 -12.665 -13.008 1.00 39.44 108 GLY A N 1
ATOM 825 C CA . GLY A 1 108 ? 22.893 -13.715 -13.983 1.00 39.44 108 GLY A CA 1
ATOM 826 C C . GLY A 1 108 ? 22.181 -13.551 -15.331 1.00 39.44 108 GLY A C 1
ATOM 827 O O . GLY A 1 108 ? 22.243 -14.438 -16.182 1.00 39.44 108 GLY A O 1
ATOM 828 N N . VAL A 1 109 ? 21.508 -12.413 -15.536 1.00 45.84 109 VAL A N 1
ATOM 829 C CA . VAL A 1 109 ? 20.925 -12.034 -16.811 1.00 45.84 109 VAL A CA 1
ATOM 830 C C . VAL A 1 109 ? 22.111 -11.877 -17.739 1.00 45.84 109 VAL A C 1
ATOM 832 O O . VAL A 1 109 ? 22.936 -10.982 -17.558 1.00 45.84 109 VAL A O 1
ATOM 835 N N . THR A 1 110 ? 22.220 -12.772 -18.718 1.00 41.47 110 THR A N 1
ATOM 836 C CA . THR A 1 110 ? 23.035 -12.547 -19.906 1.00 41.47 110 THR A CA 1
ATOM 837 C C . THR A 1 110 ? 22.540 -11.237 -20.488 1.00 41.47 110 THR A C 1
ATOM 839 O O . THR A 1 110 ? 21.510 -11.175 -21.150 1.00 41.47 110 THR A O 1
ATOM 842 N N . SER A 1 111 ? 23.216 -10.155 -20.110 1.00 48.12 111 SER A N 1
ATOM 843 C CA . SER A 1 111 ? 22.877 -8.792 -20.483 1.00 48.12 111 SER A CA 1
ATOM 844 C C . SER A 1 111 ? 22.561 -8.787 -21.974 1.00 48.12 111 SER A C 1
ATOM 846 O O . SER A 1 111 ? 23.427 -9.235 -22.739 1.00 48.12 111 SER A O 1
ATOM 848 N N . PRO A 1 112 ? 21.358 -8.358 -22.407 1.00 54.06 112 PRO A N 1
ATOM 849 C CA . PRO A 1 112 ? 21.038 -8.360 -23.824 1.00 54.06 112 PRO A CA 1
ATOM 850 C C . PRO A 1 112 ? 22.143 -7.595 -24.534 1.00 54.06 112 PRO A C 1
ATOM 852 O O . PRO A 1 112 ? 22.593 -6.558 -24.041 1.00 54.06 112 PRO A O 1
ATOM 855 N N . GLN A 1 113 ? 22.635 -8.151 -25.640 1.00 56.38 113 GLN A N 1
ATOM 856 C CA . GLN A 1 113 ? 23.861 -7.714 -26.320 1.00 56.38 113 GLN A CA 1
ATOM 857 C C . GLN A 1 113 ? 23.936 -6.182 -26.467 1.00 56.38 113 GLN A C 1
ATOM 859 O O . GLN A 1 113 ? 24.987 -5.590 -26.236 1.00 56.38 113 GLN A O 1
ATOM 864 N N . ARG A 1 114 ? 22.788 -5.526 -26.680 1.00 57.59 114 ARG A N 1
ATOM 865 C CA . ARG A 1 114 ? 22.622 -4.066 -26.745 1.00 57.59 114 ARG A CA 1
ATOM 866 C C . ARG A 1 114 ? 23.033 -3.299 -25.482 1.00 57.59 114 ARG A C 1
ATOM 868 O O . ARG A 1 114 ? 23.630 -2.232 -25.598 1.00 57.59 114 ARG A O 1
ATOM 875 N N . PHE A 1 115 ? 22.773 -3.812 -24.280 1.00 59.00 115 PHE A N 1
ATOM 876 C CA . PHE A 1 115 ? 23.207 -3.179 -23.027 1.00 59.00 115 PHE A CA 1
ATOM 877 C C . PHE A 1 115 ? 24.735 -3.229 -22.875 1.00 59.00 115 PHE A C 1
ATOM 879 O O . PHE A 1 115 ? 25.364 -2.221 -22.544 1.00 59.00 115 PHE A O 1
ATOM 886 N N . ILE A 1 116 ? 25.348 -4.378 -23.195 1.00 58.91 116 ILE A N 1
ATOM 887 C CA . ILE A 1 116 ? 26.813 -4.524 -23.234 1.00 58.91 116 ILE A CA 1
ATOM 888 C C . ILE A 1 116 ? 27.403 -3.589 -24.288 1.00 58.91 116 ILE A C 1
ATOM 890 O O . ILE A 1 116 ? 28.400 -2.922 -24.032 1.00 58.91 116 ILE A O 1
ATOM 894 N N . GLU A 1 117 ? 26.796 -3.530 -25.471 1.00 64.25 117 GLU A N 1
ATOM 895 C CA . GLU A 1 117 ? 27.239 -2.682 -26.574 1.00 64.25 117 GLU A CA 1
ATOM 896 C C . GLU A 1 117 ? 27.181 -1.199 -26.215 1.00 64.25 117 GLU A C 1
ATOM 898 O O . GLU A 1 117 ? 28.153 -0.487 -26.459 1.00 64.25 117 GLU A O 1
ATOM 903 N N . ARG A 1 118 ? 26.099 -0.727 -25.584 1.00 70.06 118 ARG A N 1
ATOM 904 C CA . ARG A 1 118 ? 26.005 0.655 -25.088 1.00 70.06 118 ARG A CA 1
ATOM 905 C C . ARG A 1 118 ? 27.087 0.950 -24.053 1.00 70.06 118 ARG A C 1
ATOM 907 O O . ARG A 1 118 ? 27.782 1.951 -24.201 1.00 70.06 118 ARG A O 1
ATOM 914 N N . LYS A 1 119 ? 27.303 0.047 -23.085 1.00 64.44 119 LYS A N 1
ATOM 915 C CA . LYS A 1 119 ? 28.382 0.171 -22.089 1.00 64.44 119 LYS A CA 1
ATOM 916 C C . LYS A 1 119 ? 29.766 0.211 -22.746 1.00 64.44 119 LYS A C 1
ATOM 918 O O . LYS A 1 119 ? 30.573 1.069 -22.406 1.00 64.44 119 LYS A O 1
ATOM 923 N N . ARG A 1 120 ? 30.036 -0.671 -23.717 1.00 67.75 120 ARG A N 1
ATOM 924 C CA . ARG A 1 120 ? 31.286 -0.688 -24.506 1.00 67.75 120 ARG A CA 1
ATOM 925 C C . ARG A 1 120 ? 31.485 0.600 -25.305 1.00 67.75 120 ARG A C 1
ATOM 927 O O . ARG A 1 120 ? 32.619 1.014 -25.502 1.00 67.75 120 ARG A O 1
ATOM 934 N N . ARG A 1 121 ? 30.395 1.234 -25.741 1.00 71.88 121 ARG A N 1
ATOM 935 C CA . ARG A 1 121 ? 30.388 2.531 -26.435 1.00 71.88 121 ARG A CA 1
ATOM 936 C C . ARG A 1 121 ? 30.395 3.737 -25.485 1.00 71.88 121 ARG A C 1
ATOM 938 O O . ARG A 1 121 ? 30.319 4.860 -25.965 1.00 71.88 121 ARG A O 1
ATOM 945 N N . GLY A 1 122 ? 30.451 3.529 -24.165 1.00 67.31 122 GLY A N 1
ATOM 946 C CA . GLY A 1 122 ? 30.423 4.609 -23.172 1.00 67.31 122 GLY A CA 1
ATOM 947 C C . GLY A 1 122 ? 29.086 5.354 -23.077 1.00 67.31 122 GLY A C 1
ATOM 948 O O . GLY A 1 122 ? 29.043 6.460 -22.549 1.00 67.31 122 GLY A O 1
ATOM 949 N N . LEU A 1 123 ? 27.995 4.780 -23.595 1.00 67.75 123 LEU A N 1
ATOM 950 C CA . LEU A 1 123 ? 26.667 5.389 -23.554 1.00 67.75 123 LEU A CA 1
ATOM 951 C C . LEU A 1 123 ? 25.960 5.072 -22.225 1.00 67.75 123 LEU A C 1
ATOM 953 O O . LEU A 1 123 ? 26.070 3.942 -21.737 1.00 67.75 123 LEU A O 1
ATOM 957 N N . PRO A 1 124 ? 25.180 6.014 -21.662 1.00 66.81 124 PRO A N 1
ATOM 958 C CA . PRO A 1 124 ? 24.389 5.750 -20.467 1.00 66.81 124 PRO A CA 1
ATOM 959 C C . PRO A 1 124 ? 23.317 4.675 -20.734 1.00 66.81 124 PRO A C 1
ATOM 961 O O . PRO A 1 124 ? 22.911 4.470 -21.896 1.00 66.81 124 PRO A O 1
ATOM 964 N N . PRO A 1 125 ? 22.845 3.981 -19.677 1.00 69.88 125 PRO A N 1
ATOM 965 C CA . PRO A 1 125 ? 21.702 3.087 -19.800 1.00 69.88 125 PRO A CA 1
ATOM 966 C C . PRO A 1 125 ? 20.484 3.880 -20.2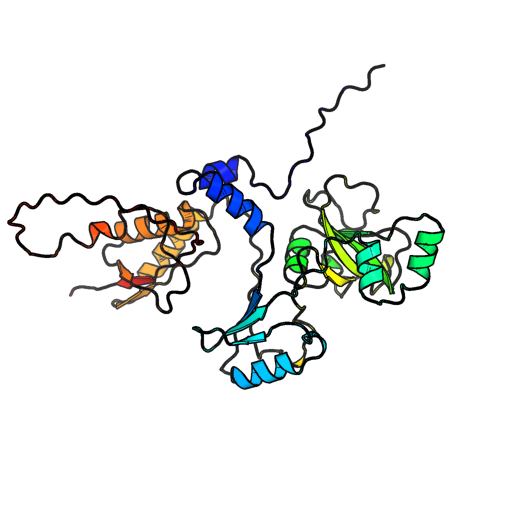86 1.00 69.88 125 PRO A C 1
ATOM 968 O O . PRO A 1 125 ? 20.415 5.098 -20.123 1.00 69.88 125 PRO A O 1
ATOM 971 N N . HIS A 1 126 ? 19.531 3.201 -20.918 1.00 84.19 126 HIS A N 1
ATOM 972 C CA . HIS A 1 126 ? 18.261 3.850 -21.211 1.00 84.19 126 HIS A CA 1
ATOM 973 C C . HIS A 1 126 ? 17.516 4.148 -19.908 1.00 84.19 126 HIS A C 1
ATOM 975 O O . HIS A 1 126 ? 17.626 3.414 -18.927 1.00 84.19 126 HIS A O 1
ATOM 981 N N . GLU A 1 127 ? 16.747 5.225 -19.913 1.00 87.19 127 GLU A N 1
ATOM 982 C CA . GLU A 1 127 ? 16.038 5.740 -18.753 1.00 87.19 127 GLU A CA 1
ATOM 983 C C . GLU A 1 127 ? 14.555 5.877 -19.069 1.00 87.19 127 GLU A C 1
ATOM 985 O O . GLU A 1 127 ? 14.164 6.269 -20.176 1.00 87.19 127 GLU A O 1
ATOM 990 N N . VAL A 1 128 ? 13.731 5.577 -18.072 1.00 91.50 128 VAL A N 1
ATOM 991 C CA . VAL A 1 128 ? 12.284 5.766 -18.095 1.00 91.50 128 VAL A CA 1
ATOM 992 C C . VAL A 1 128 ? 11.885 6.541 -16.849 1.00 91.50 128 VAL A C 1
ATOM 994 O O . VAL A 1 128 ? 12.252 6.169 -15.738 1.00 91.50 128 VAL A O 1
ATOM 997 N N . PHE A 1 129 ? 11.100 7.597 -17.035 1.00 91.12 129 PHE A N 1
ATOM 998 C CA . PHE A 1 129 ? 10.578 8.419 -15.950 1.00 91.12 129 PHE A CA 1
ATOM 999 C C . PHE A 1 129 ? 9.085 8.185 -15.801 1.00 91.12 129 PHE A C 1
ATOM 1001 O O . PHE A 1 129 ? 8.338 8.228 -16.786 1.00 91.12 129 PHE A O 1
ATOM 1008 N N . VAL A 1 130 ? 8.649 7.976 -14.568 1.00 92.25 130 VAL A N 1
ATOM 1009 C CA . VAL A 1 130 ? 7.246 7.791 -14.205 1.00 92.25 130 VAL A CA 1
ATOM 1010 C C . VAL A 1 130 ? 6.780 8.889 -13.257 1.00 92.25 130 VAL A C 1
ATOM 1012 O O . VAL A 1 130 ? 7.590 9.582 -12.643 1.00 92.25 130 VAL A O 1
ATOM 1015 N N . ASP A 1 131 ? 5.467 9.065 -13.140 1.00 86.69 131 ASP A N 1
ATOM 1016 C CA . ASP A 1 131 ? 4.916 9.957 -12.117 1.00 86.69 131 ASP A CA 1
ATOM 1017 C C . ASP A 1 131 ? 5.001 9.361 -10.704 1.00 86.69 131 ASP A C 1
ATOM 1019 O O . ASP A 1 131 ? 5.276 8.175 -10.513 1.00 86.69 131 ASP A O 1
ATOM 1023 N N . ARG A 1 132 ? 4.732 10.203 -9.699 1.00 83.19 132 ARG A N 1
ATOM 1024 C CA . ARG A 1 132 ? 4.742 9.809 -8.285 1.00 83.19 132 ARG A CA 1
ATOM 1025 C C . ARG A 1 132 ? 3.814 8.628 -7.979 1.00 83.19 132 ARG A C 1
ATOM 1027 O O . ARG A 1 132 ? 4.212 7.730 -7.248 1.00 83.19 132 ARG A O 1
ATOM 1034 N N . ILE A 1 133 ? 2.602 8.606 -8.538 1.00 84.06 133 ILE A N 1
ATOM 1035 C CA . ILE A 1 133 ? 1.603 7.559 -8.251 1.00 84.06 133 ILE A CA 1
ATOM 1036 C C . ILE A 1 133 ? 2.096 6.204 -8.773 1.00 84.06 133 ILE A C 1
ATOM 1038 O O . ILE A 1 133 ? 2.012 5.188 -8.084 1.00 84.06 133 ILE A O 1
ATOM 1042 N N . CYS A 1 134 ? 2.653 6.192 -9.982 1.00 89.06 134 CYS A N 1
ATOM 1043 C CA . CYS A 1 134 ? 3.280 5.017 -10.560 1.00 89.06 134 CYS A CA 1
ATOM 1044 C C . CYS A 1 134 ? 4.528 4.604 -9.769 1.00 89.06 134 CYS A C 1
ATOM 1046 O O . CYS A 1 134 ? 4.723 3.416 -9.534 1.00 89.06 134 CYS A O 1
ATOM 1048 N N . GLY A 1 135 ? 5.337 5.567 -9.321 1.00 87.25 135 GLY A N 1
ATOM 1049 C CA . GLY A 1 135 ? 6.482 5.338 -8.439 1.00 87.25 135 GLY A CA 1
ATOM 1050 C C . GLY A 1 135 ? 6.116 4.574 -7.172 1.00 87.25 135 GLY A C 1
ATOM 1051 O O . GLY A 1 135 ? 6.712 3.545 -6.866 1.00 87.25 135 GLY A O 1
ATOM 1052 N N . GLU A 1 136 ? 5.076 5.029 -6.475 1.00 82.56 136 GLU A N 1
ATOM 1053 C CA . GLU A 1 136 ? 4.561 4.343 -5.290 1.00 82.56 136 GLU A CA 1
ATOM 1054 C C . GLU A 1 136 ? 4.068 2.933 -5.622 1.00 82.56 136 GLU A C 1
ATOM 1056 O O . GLU A 1 136 ? 4.358 1.990 -4.889 1.00 82.56 136 GLU A O 1
ATOM 1061 N N . ALA A 1 137 ? 3.357 2.754 -6.738 1.00 84.56 137 ALA A N 1
ATOM 1062 C CA . ALA A 1 137 ? 2.906 1.433 -7.164 1.00 84.56 137 ALA A CA 1
ATOM 1063 C C . ALA A 1 137 ? 4.082 0.469 -7.412 1.00 84.56 137 ALA A C 1
ATOM 1065 O O . ALA A 1 137 ? 4.004 -0.691 -7.007 1.00 84.56 137 ALA A O 1
ATOM 1066 N N . ILE A 1 138 ? 5.179 0.945 -8.011 1.00 87.06 138 ILE A N 1
ATOM 1067 C CA . ILE A 1 138 ? 6.394 0.148 -8.246 1.00 87.06 138 ILE A CA 1
ATOM 1068 C C . ILE A 1 138 ? 7.012 -0.308 -6.922 1.00 87.06 138 ILE A C 1
ATOM 1070 O O . ILE A 1 138 ? 7.307 -1.490 -6.769 1.00 87.06 138 ILE A O 1
ATOM 1074 N N . LEU A 1 139 ? 7.134 0.589 -5.935 1.00 80.19 139 LEU A N 1
ATOM 1075 C CA . LEU A 1 139 ? 7.637 0.251 -4.592 1.00 80.19 139 LEU A CA 1
ATOM 1076 C C . LEU A 1 139 ? 6.771 -0.803 -3.879 1.00 80.19 139 LEU A C 1
ATOM 1078 O O . LEU A 1 139 ? 7.243 -1.519 -3.000 1.00 80.19 139 LEU A O 1
ATOM 1082 N N . LYS A 1 140 ? 5.504 -0.929 -4.281 1.00 78.69 140 LYS A N 1
ATOM 1083 C CA . LYS A 1 140 ? 4.556 -1.950 -3.813 1.00 78.69 140 LYS A CA 1
ATOM 1084 C C . LYS A 1 140 ? 4.573 -3.237 -4.661 1.00 78.69 140 LYS A C 1
ATOM 1086 O O . LYS A 1 140 ? 3.735 -4.109 -4.441 1.00 78.69 140 LYS A O 1
ATOM 1091 N N . GLY A 1 141 ? 5.508 -3.372 -5.604 1.00 79.56 141 GLY A N 1
ATOM 1092 C CA . GLY A 1 141 ? 5.694 -4.557 -6.448 1.00 79.56 141 GLY A CA 1
ATOM 1093 C C . GLY A 1 141 ? 4.959 -4.519 -7.791 1.00 79.56 141 GLY A C 1
ATOM 1094 O O . GLY A 1 141 ? 4.785 -5.566 -8.408 1.00 79.56 141 GLY A O 1
ATOM 1095 N N . ALA A 1 142 ? 4.478 -3.359 -8.250 1.00 85.38 142 ALA A N 1
ATOM 1096 C CA . ALA A 1 142 ? 3.815 -3.250 -9.550 1.00 85.38 142 ALA A CA 1
ATOM 1097 C C . ALA A 1 142 ? 4.807 -3.115 -10.717 1.00 85.38 142 ALA A C 1
ATOM 1099 O O . ALA A 1 142 ? 5.852 -2.475 -10.607 1.00 85.38 142 ALA A O 1
ATOM 1100 N N . ASP A 1 143 ? 4.409 -3.639 -11.877 1.00 90.94 143 ASP A N 1
ATOM 1101 C CA . ASP A 1 143 ? 5.029 -3.279 -13.149 1.00 90.94 143 ASP A CA 1
ATOM 1102 C C . ASP A 1 143 ? 4.499 -1.932 -13.678 1.00 90.94 143 ASP A C 1
ATOM 1104 O O . ASP A 1 143 ? 3.484 -1.397 -13.220 1.00 90.94 143 ASP A O 1
ATOM 1108 N N . ILE A 1 144 ? 5.159 -1.393 -14.704 1.00 93.12 144 ILE A N 1
ATOM 1109 C CA . ILE A 1 144 ? 4.874 -0.063 -15.238 1.00 93.12 144 ILE A CA 1
ATOM 1110 C C . ILE A 1 144 ? 4.010 -0.163 -16.491 1.00 93.12 144 ILE A C 1
ATOM 1112 O O . ILE A 1 144 ? 4.426 -0.662 -17.541 1.00 93.12 144 ILE A O 1
ATOM 1116 N N . PHE A 1 145 ? 2.806 0.393 -16.414 1.00 92.56 145 PHE A N 1
ATOM 1117 C CA . PHE A 1 145 ? 1.912 0.521 -17.561 1.00 92.56 145 PHE A CA 1
ATOM 1118 C C . PHE A 1 145 ? 2.222 1.771 -18.378 1.00 92.56 145 PHE A C 1
ATOM 1120 O O . PHE A 1 145 ? 2.656 2.792 -17.842 1.00 92.56 145 PHE A O 1
ATOM 1127 N N . VAL A 1 146 ? 1.894 1.735 -19.672 1.00 93.56 146 VAL A N 1
ATOM 1128 C CA . VAL A 1 146 ? 2.155 2.841 -20.609 1.00 93.56 146 VAL A CA 1
ATOM 1129 C C . VAL A 1 146 ? 1.614 4.190 -20.134 1.00 93.56 146 VAL A C 1
ATOM 1131 O O . VAL A 1 146 ? 2.206 5.217 -20.449 1.00 93.56 146 VAL A O 1
ATOM 1134 N N . LYS A 1 147 ? 0.528 4.222 -19.346 1.00 89.94 147 LYS A N 1
ATOM 1135 C CA . LYS A 1 147 ? -0.039 5.461 -18.780 1.00 89.94 147 LYS A CA 1
ATOM 1136 C C . LYS A 1 147 ? 0.836 6.108 -17.701 1.00 89.94 147 LYS A C 1
ATOM 1138 O O . LYS A 1 147 ? 0.835 7.330 -17.610 1.00 89.94 147 LYS A O 1
ATOM 1143 N N . GLY A 1 148 ? 1.572 5.316 -16.922 1.00 89.44 148 GLY A N 1
ATOM 1144 C CA . GLY A 1 148 ? 2.444 5.820 -15.854 1.00 89.44 148 GLY A CA 1
ATOM 1145 C C . GLY A 1 148 ? 3.745 6.435 -16.372 1.00 89.44 148 GLY A C 1
ATOM 1146 O O . GLY A 1 148 ? 4.379 7.217 -15.669 1.00 89.44 148 GLY A O 1
ATOM 1147 N N . ILE A 1 149 ? 4.127 6.122 -17.615 1.00 92.31 149 ILE A N 1
ATOM 1148 C CA . ILE A 1 149 ? 5.367 6.593 -18.238 1.00 92.31 149 ILE A CA 1
ATOM 1149 C C . ILE A 1 149 ? 5.198 8.029 -18.739 1.00 92.31 149 ILE A C 1
ATOM 1151 O O . ILE A 1 149 ? 4.309 8.336 -19.542 1.00 92.31 149 ILE A O 1
ATOM 1155 N N . ARG A 1 150 ? 6.078 8.912 -18.266 1.00 91.31 150 ARG A N 1
ATOM 1156 C CA . ARG A 1 150 ? 6.115 10.341 -18.591 1.00 91.31 150 ARG A CA 1
ATOM 1157 C C . ARG A 1 150 ? 7.196 10.654 -19.614 1.00 91.31 150 ARG A C 1
ATOM 1159 O O . ARG A 1 150 ? 6.897 11.310 -20.608 1.00 91.31 150 ARG A O 1
ATOM 1166 N N . ALA A 1 151 ? 8.396 10.116 -19.436 1.00 91.00 151 ALA A N 1
ATOM 1167 C CA . ALA A 1 151 ? 9.504 10.281 -20.373 1.00 91.00 151 ALA A CA 1
ATOM 1168 C C . ALA A 1 151 ? 10.252 8.959 -20.567 1.00 91.00 151 ALA A C 1
ATOM 1170 O O . ALA A 1 151 ? 10.216 8.081 -19.706 1.00 91.00 151 ALA A O 1
ATOM 1171 N N . ALA A 1 152 ? 10.895 8.809 -21.722 1.00 90.69 152 ALA A N 1
ATOM 1172 C CA . ALA A 1 152 ? 11.716 7.646 -22.046 1.00 90.69 152 ALA A CA 1
ATOM 1173 C C . ALA A 1 152 ? 12.827 8.032 -23.031 1.00 90.69 152 ALA A C 1
ATOM 1175 O O . ALA A 1 152 ? 12.598 8.850 -23.936 1.00 90.69 152 ALA A O 1
ATOM 1176 N N . SER A 1 153 ? 14.014 7.440 -22.865 1.00 87.56 153 SER A N 1
ATOM 1177 C CA . SER A 1 153 ? 15.188 7.755 -23.680 1.00 87.56 153 SER A CA 1
ATOM 1178 C C . SER A 1 153 ? 14.915 7.537 -25.162 1.00 87.56 153 SER A C 1
ATOM 1180 O O . SER A 1 153 ? 14.202 6.612 -25.557 1.00 87.56 153 SER A O 1
ATOM 1182 N N . MET A 1 154 ? 15.522 8.371 -26.003 1.00 85.94 154 MET A N 1
ATOM 1183 C CA . MET A 1 154 ? 15.440 8.211 -27.453 1.00 85.94 154 MET A CA 1
ATOM 1184 C C . MET A 1 154 ? 16.079 6.888 -27.894 1.00 85.94 154 MET A C 1
ATOM 1186 O O . MET A 1 154 ? 17.091 6.460 -27.339 1.00 85.94 154 MET A O 1
ATOM 1190 N N . GLY A 1 155 ? 15.468 6.239 -28.887 1.00 84.31 155 GLY A N 1
ATOM 1191 C CA . GLY A 1 155 ? 15.935 4.956 -29.420 1.00 84.31 155 GLY A CA 1
ATOM 1192 C C . GLY A 1 155 ? 15.626 3.728 -28.557 1.00 84.31 155 GLY A C 1
ATOM 1193 O O . GLY A 1 155 ? 16.065 2.647 -28.923 1.00 84.31 155 GLY A O 1
ATOM 1194 N N . LEU A 1 156 ? 14.880 3.879 -27.455 1.00 87.56 156 LEU A N 1
ATOM 1195 C CA . LEU A 1 156 ? 14.455 2.757 -26.616 1.00 87.56 156 LEU A CA 1
ATOM 1196 C C . LEU A 1 156 ? 13.580 1.769 -27.408 1.00 87.56 156 LEU A C 1
ATOM 1198 O O . LEU A 1 156 ? 12.545 2.162 -27.964 1.00 87.56 156 LEU A O 1
ATOM 1202 N N . ALA A 1 157 ? 13.986 0.501 -27.415 1.00 89.38 157 ALA A N 1
ATOM 1203 C CA . ALA A 1 157 ? 13.306 -0.595 -28.091 1.00 89.38 157 ALA A CA 1
ATOM 1204 C C . ALA A 1 157 ? 12.829 -1.673 -27.102 1.00 89.38 157 ALA A C 1
ATOM 1206 O O . ALA A 1 157 ? 13.284 -1.754 -25.959 1.00 89.38 157 ALA A O 1
ATOM 1207 N N . ALA A 1 158 ? 11.915 -2.531 -27.554 1.00 89.81 158 ALA A N 1
ATOM 1208 C CA . ALA A 1 158 ? 11.525 -3.721 -26.805 1.00 89.81 158 ALA A CA 1
ATOM 1209 C C . ALA A 1 158 ? 12.741 -4.631 -26.516 1.00 89.81 158 ALA A C 1
ATOM 1211 O O . ALA A 1 158 ? 13.601 -4.842 -27.374 1.00 89.81 158 ALA A O 1
ATOM 1212 N N . GLY A 1 159 ? 12.799 -5.171 -25.298 1.00 85.44 159 GLY A N 1
ATOM 1213 C CA . GLY A 1 159 ? 13.891 -5.983 -24.756 1.00 85.44 159 GLY A CA 1
ATOM 1214 C C . GLY A 1 159 ? 15.030 -5.183 -24.112 1.00 85.44 159 GLY A C 1
ATOM 1215 O O . GLY A 1 159 ? 15.895 -5.773 -23.463 1.00 85.44 159 GLY A O 1
ATOM 1216 N N . ASP A 1 160 ? 15.053 -3.855 -24.255 1.00 84.94 160 ASP A N 1
ATOM 1217 C CA . ASP A 1 160 ? 16.082 -3.035 -23.618 1.00 84.94 160 ASP A CA 1
ATOM 1218 C C . ASP A 1 160 ? 15.852 -2.943 -22.104 1.00 84.94 160 ASP A C 1
ATOM 1220 O O . ASP A 1 160 ? 14.738 -2.708 -21.626 1.00 84.94 160 ASP A O 1
ATOM 1224 N N . PHE A 1 161 ? 16.935 -3.067 -21.336 1.00 83.19 161 PHE A N 1
ATOM 1225 C CA . PHE A 1 161 ? 16.906 -2.769 -19.908 1.00 83.19 161 PHE A CA 1
ATOM 1226 C C . PHE A 1 161 ? 16.970 -1.264 -19.673 1.00 83.19 161 PHE A C 1
ATOM 1228 O O . PHE A 1 161 ? 17.739 -0.547 -20.322 1.00 83.19 161 PHE A O 1
ATOM 1235 N N . VAL A 1 162 ? 16.175 -0.805 -18.711 1.00 86.75 162 VAL A N 1
ATOM 1236 C CA . VAL A 1 162 ? 16.010 0.607 -18.384 1.00 86.75 162 VAL A CA 1
ATOM 1237 C C . VAL A 1 162 ? 16.211 0.861 -16.897 1.00 86.75 162 VAL A C 1
ATOM 1239 O O . VAL A 1 162 ? 15.750 0.094 -16.049 1.00 86.75 162 VAL A O 1
ATOM 1242 N N . SER A 1 163 ? 16.863 1.977 -16.590 1.00 86.31 163 SER A N 1
ATOM 1243 C CA . SER A 1 163 ? 16.827 2.589 -15.267 1.00 86.31 163 SER A CA 1
ATOM 1244 C C . SER A 1 163 ? 15.511 3.347 -15.108 1.00 86.31 163 SER A C 1
ATOM 1246 O O . SER A 1 163 ? 15.148 4.161 -15.959 1.00 86.31 163 SER A O 1
ATOM 1248 N N . VAL A 1 164 ? 14.785 3.078 -14.028 1.00 89.50 164 VAL A N 1
ATOM 1249 C CA . VAL A 1 164 ? 13.483 3.688 -13.756 1.00 89.50 164 VAL A CA 1
ATOM 1250 C C . VAL A 1 164 ? 13.628 4.776 -12.705 1.00 89.50 164 VAL A C 1
ATOM 1252 O O . VAL A 1 164 ? 14.159 4.536 -11.618 1.00 89.50 164 VAL A O 1
ATOM 1255 N N . TYR A 1 165 ? 13.095 5.953 -13.019 1.00 88.19 165 TYR A N 1
ATOM 1256 C CA . TYR A 1 165 ? 13.106 7.124 -12.157 1.00 88.19 165 TYR A CA 1
ATOM 1257 C C . TYR A 1 165 ? 11.694 7.659 -11.905 1.00 88.19 165 TYR A C 1
ATOM 1259 O O . TYR A 1 165 ? 10.823 7.584 -12.769 1.00 88.19 165 TYR A O 1
ATOM 1267 N N . VAL A 1 166 ? 11.473 8.249 -10.733 1.00 87.88 166 VAL A N 1
ATOM 1268 C CA . VAL A 1 166 ? 10.228 8.932 -10.368 1.00 87.88 166 VAL A CA 1
ATOM 1269 C C . VAL A 1 166 ? 10.423 10.437 -10.432 1.00 87.88 166 VAL A C 1
ATOM 1271 O O . VAL A 1 166 ? 11.314 10.986 -9.781 1.00 87.88 166 VAL A O 1
ATOM 1274 N N . ASP A 1 167 ? 9.547 11.107 -11.179 1.00 85.31 167 ASP A N 1
ATOM 1275 C CA . ASP A 1 167 ? 9.414 12.558 -11.145 1.00 85.31 167 ASP A CA 1
ATOM 1276 C C . ASP A 1 167 ? 8.630 12.991 -9.904 1.00 85.31 167 ASP A C 1
ATOM 1278 O O . ASP A 1 167 ? 7.396 12.990 -9.878 1.00 85.31 167 ASP A O 1
ATOM 1282 N N . VAL A 1 168 ? 9.369 13.387 -8.870 1.00 75.19 168 VAL A N 1
ATOM 1283 C CA . VAL A 1 168 ? 8.798 13.940 -7.634 1.00 75.19 168 VAL A CA 1
ATOM 1284 C C . VAL A 1 168 ? 8.279 15.370 -7.811 1.00 75.19 168 VAL A C 1
ATOM 1286 O O . VAL A 1 168 ? 7.509 15.844 -6.983 1.00 75.19 168 VAL A O 1
ATOM 1289 N N . THR A 1 169 ? 8.669 16.068 -8.883 1.00 72.75 169 THR A N 1
ATOM 1290 C CA . THR A 1 169 ? 8.268 17.463 -9.122 1.00 72.75 169 THR A CA 1
ATOM 1291 C C . THR A 1 169 ? 6.928 17.582 -9.837 1.00 72.75 169 THR A C 1
ATOM 1293 O O . THR A 1 169 ? 6.300 18.638 -9.779 1.00 72.75 169 THR A O 1
ATOM 1296 N N . GLY A 1 170 ? 6.499 16.519 -10.526 1.00 74.94 170 GLY A N 1
ATOM 1297 C CA . GLY A 1 170 ? 5.283 16.498 -11.338 1.00 74.94 170 GLY A CA 1
ATOM 1298 C C . GLY A 1 170 ? 5.336 17.417 -12.562 1.00 74.94 170 GLY A C 1
ATOM 1299 O O . GLY A 1 170 ? 4.291 17.738 -13.127 1.00 74.94 170 GLY A O 1
ATOM 1300 N N . ARG A 1 171 ? 6.530 17.877 -12.959 1.00 75.69 171 ARG A N 1
ATOM 1301 C CA . ARG A 1 171 ? 6.718 18.824 -14.068 1.00 75.69 171 ARG A CA 1
ATOM 1302 C C . ARG A 1 171 ? 6.870 18.130 -15.418 1.00 75.69 171 ARG A C 1
ATOM 1304 O O . ARG A 1 171 ? 6.762 18.798 -16.445 1.00 75.69 171 ARG A O 1
ATOM 1311 N N . LEU A 1 172 ? 7.103 16.817 -15.449 1.00 79.81 172 LEU A N 1
ATOM 1312 C CA . LEU A 1 172 ? 7.279 16.097 -16.704 1.00 79.81 172 LEU A CA 1
ATOM 1313 C C . LEU A 1 172 ? 5.973 15.912 -17.467 1.00 79.81 172 LEU A C 1
ATOM 1315 O O . LEU A 1 172 ? 5.055 15.195 -17.056 1.00 79.81 172 LEU A O 1
ATOM 1319 N N . THR A 1 173 ? 5.941 16.488 -18.664 1.00 83.00 173 THR A N 1
ATOM 1320 C CA . THR A 1 173 ? 4.882 16.239 -19.635 1.00 83.00 173 THR A CA 1
ATOM 1321 C C . THR A 1 173 ? 5.129 14.915 -20.355 1.00 83.00 173 THR A C 1
ATOM 1323 O O . THR A 1 173 ? 6.266 14.511 -20.623 1.00 83.00 173 THR A O 1
ATOM 1326 N N . ARG A 1 174 ? 4.037 14.207 -20.661 1.00 86.44 174 ARG A N 1
ATOM 1327 C CA . ARG A 1 174 ? 4.076 12.905 -21.334 1.00 86.44 174 ARG A CA 1
ATOM 1328 C C . ARG A 1 174 ? 4.706 13.036 -22.727 1.00 86.44 174 ARG A C 1
ATOM 1330 O O . ARG A 1 174 ? 4.219 13.806 -23.544 1.00 86.44 174 ARG A O 1
ATOM 1337 N N . GLY A 1 175 ? 5.730 12.231 -23.005 1.00 81.75 175 GLY A N 1
ATOM 1338 C CA . GLY A 1 175 ? 6.439 12.186 -24.289 1.00 81.75 175 GLY A CA 1
ATOM 1339 C C . GLY A 1 175 ? 7.777 12.930 -24.307 1.00 81.75 175 GLY A C 1
ATOM 1340 O O . GLY A 1 175 ? 8.505 12.816 -25.299 1.00 81.75 175 GLY A O 1
ATOM 1341 N N . SER A 1 176 ? 8.118 13.628 -23.217 1.00 81.25 176 SER A N 1
ATOM 1342 C CA . SER A 1 176 ? 9.390 14.344 -23.060 1.00 81.25 176 SER A CA 1
ATOM 1343 C C . SER A 1 176 ? 10.603 13.431 -23.294 1.00 81.25 176 SER A C 1
ATOM 1345 O O . SER A 1 176 ? 10.557 12.218 -23.050 1.00 81.25 176 SER A O 1
ATOM 1347 N N . ALA A 1 177 ? 11.696 14.007 -23.799 1.00 74.38 177 ALA A N 1
ATOM 1348 C CA . ALA A 1 177 ? 12.995 13.338 -23.845 1.00 74.38 177 ALA A CA 1
ATOM 1349 C C . ALA A 1 177 ? 13.640 13.336 -22.446 1.00 74.38 177 ALA A C 1
ATOM 1351 O O . ALA A 1 177 ? 13.373 14.223 -21.642 1.00 74.38 177 ALA A O 1
ATOM 1352 N N . CYS A 1 178 ? 14.470 12.330 -22.156 1.00 68.62 178 CYS A N 1
ATOM 1353 C CA . CYS A 1 178 ? 15.064 12.081 -20.831 1.00 68.62 178 CYS A CA 1
ATOM 1354 C C . CYS A 1 178 ? 16.226 13.011 -20.442 1.00 68.62 178 CYS A C 1
ATOM 1356 O O . CYS A 1 178 ? 17.046 12.650 -19.607 1.00 68.62 178 CYS A O 1
ATOM 1358 N N . GLU A 1 179 ? 16.350 14.189 -21.041 1.00 55.94 179 GLU A N 1
ATOM 1359 C CA . GLU A 1 179 ? 17.491 15.053 -20.746 1.00 55.94 179 GLU A CA 1
ATOM 1360 C C . GLU A 1 179 ? 17.237 15.840 -19.447 1.00 55.94 179 GLU A C 1
ATOM 1362 O O . GLU A 1 179 ? 16.327 16.660 -19.364 1.00 55.94 179 GLU A O 1
ATOM 1367 N N . SER A 1 180 ? 18.050 15.509 -18.433 1.00 52.97 180 SER A N 1
ATOM 1368 C CA . SER A 1 180 ? 18.358 16.277 -17.213 1.00 52.97 180 SER A CA 1
ATOM 1369 C C . SER A 1 180 ? 17.210 16.617 -16.247 1.00 52.97 180 SER A C 1
ATOM 1371 O O . SER A 1 180 ? 16.801 17.765 -16.085 1.00 52.97 180 SER A O 1
ATOM 1373 N N . LEU A 1 181 ? 16.811 15.630 -15.437 1.00 55.62 181 LEU A N 1
ATOM 1374 C CA . LEU A 1 181 ? 16.021 15.861 -14.221 1.00 55.62 181 LEU A CA 1
ATOM 1375 C C . LEU A 1 181 ? 16.893 15.685 -12.976 1.00 55.62 181 LEU A C 1
ATOM 1377 O O . LEU A 1 181 ? 17.001 14.590 -12.430 1.00 55.62 181 LEU A O 1
ATOM 1381 N N . GLY A 1 182 ? 17.485 16.779 -12.492 1.00 53.62 182 GLY A N 1
ATOM 1382 C CA . GLY A 1 182 ? 18.298 16.786 -11.264 1.00 53.62 182 GLY A CA 1
ATOM 1383 C C . GLY A 1 182 ? 17.535 16.435 -9.976 1.00 53.62 182 GLY A C 1
ATOM 1384 O O . GLY A 1 182 ? 18.144 16.324 -8.919 1.00 53.62 182 GLY A O 1
ATOM 1385 N N . THR A 1 183 ? 16.213 16.261 -10.048 1.00 63.06 183 THR A N 1
ATOM 1386 C CA . 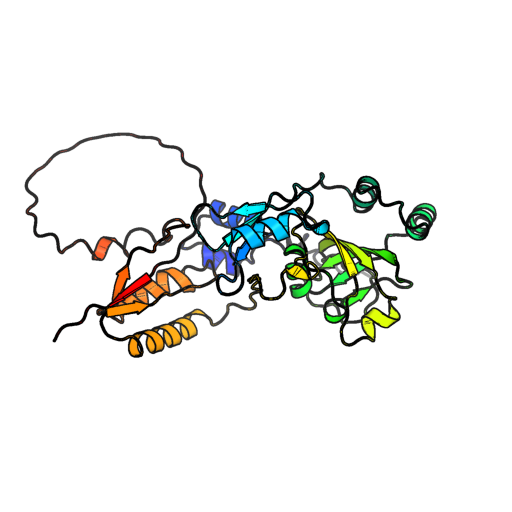THR A 1 183 ? 15.330 15.947 -8.914 1.00 63.06 183 THR A CA 1
ATOM 1387 C C . THR A 1 183 ? 14.629 14.594 -9.037 1.00 63.06 183 THR A C 1
ATOM 1389 O O . THR A 1 183 ? 13.838 14.244 -8.164 1.00 63.06 183 THR A O 1
ATOM 1392 N N . ALA A 1 184 ? 14.871 13.822 -10.100 1.00 76.44 184 ALA A N 1
ATOM 1393 C CA . ALA A 1 184 ? 14.234 12.520 -10.260 1.00 76.44 184 ALA A CA 1
ATOM 1394 C C . ALA A 1 184 ? 14.909 11.458 -9.379 1.00 76.44 184 ALA A C 1
ATOM 1396 O O . ALA A 1 184 ? 16.136 11.393 -9.296 1.00 76.44 184 ALA A O 1
ATOM 1397 N N . ARG A 1 185 ? 14.114 10.599 -8.732 1.00 79.19 185 ARG A N 1
ATOM 1398 C CA . ARG A 1 185 ? 14.633 9.544 -7.847 1.00 79.19 185 ARG A CA 1
ATOM 1399 C C . ARG A 1 185 ? 14.695 8.203 -8.549 1.00 79.19 185 ARG A C 1
ATOM 1401 O O . ARG A 1 185 ? 13.697 7.769 -9.112 1.00 79.19 185 ARG A O 1
ATOM 1408 N N . PHE A 1 186 ? 15.843 7.539 -8.479 1.00 81.56 186 PHE A N 1
ATOM 1409 C CA . PHE A 1 186 ? 15.989 6.173 -8.968 1.00 81.56 186 PHE A CA 1
ATOM 1410 C C . PHE A 1 186 ? 15.159 5.213 -8.110 1.00 81.56 186 PHE A C 1
ATOM 1412 O O . PHE A 1 186 ? 15.249 5.245 -6.885 1.00 81.56 186 PHE A O 1
ATOM 1419 N N . VAL A 1 187 ? 14.359 4.367 -8.756 1.00 82.44 187 VAL A N 1
ATOM 1420 C CA . VAL A 1 187 ? 13.474 3.403 -8.080 1.00 82.44 187 VAL A CA 1
ATOM 1421 C C . VAL A 1 187 ? 13.829 1.964 -8.407 1.00 82.44 187 VAL A C 1
ATOM 1423 O O . VAL A 1 187 ? 13.552 1.076 -7.608 1.00 82.44 187 VAL A O 1
ATOM 1426 N N . GLY A 1 188 ? 14.460 1.697 -9.546 1.00 82.44 188 GLY A N 1
ATOM 1427 C CA . GLY A 1 188 ? 14.823 0.332 -9.884 1.00 82.44 188 GLY A CA 1
ATOM 1428 C C . GLY A 1 188 ? 15.185 0.131 -11.341 1.00 82.44 188 GLY A C 1
ATOM 1429 O O . GLY A 1 188 ? 15.350 1.076 -12.109 1.00 82.44 188 GLY A O 1
ATOM 1430 N N . VAL A 1 189 ? 15.299 -1.136 -11.713 1.00 84.38 189 VAL A N 1
ATOM 1431 C CA . VAL A 1 189 ? 15.634 -1.572 -13.065 1.00 84.38 189 VAL A CA 1
ATOM 1432 C C . VAL A 1 189 ? 14.488 -2.404 -13.616 1.00 84.38 189 VAL A C 1
ATOM 1434 O O . VAL A 1 189 ? 13.942 -3.276 -12.935 1.00 84.38 189 VAL A O 1
ATOM 1437 N N . GLY A 1 190 ? 14.142 -2.147 -14.871 1.00 88.69 190 GLY A N 1
ATOM 1438 C CA . GLY A 1 190 ? 13.126 -2.896 -15.593 1.00 88.69 190 GLY A CA 1
ATOM 1439 C C . GLY A 1 190 ? 13.567 -3.268 -17.001 1.00 88.69 190 GLY A C 1
ATOM 1440 O O . GLY A 1 190 ? 14.610 -2.837 -17.485 1.00 88.69 190 GLY A O 1
ATOM 1441 N N . GLU A 1 191 ? 12.747 -4.074 -17.655 1.00 88.75 191 GLU A N 1
ATOM 1442 C CA . GLU A 1 191 ? 12.869 -4.456 -19.057 1.00 88.75 191 GLU A CA 1
ATOM 1443 C C . GLU A 1 191 ? 11.710 -3.841 -19.840 1.00 88.75 191 GLU A C 1
ATOM 1445 O O . GLU A 1 191 ? 10.539 -4.024 -19.493 1.00 88.75 191 GLU A O 1
ATOM 1450 N N . CYS A 1 192 ? 12.029 -3.091 -20.889 1.00 91.81 192 CYS A N 1
ATOM 1451 C CA . CYS A 1 192 ? 11.039 -2.479 -21.758 1.00 91.81 192 CYS A CA 1
ATOM 1452 C C . CYS A 1 192 ? 10.396 -3.547 -22.645 1.00 91.81 192 CYS A C 1
ATOM 1454 O O . CYS A 1 192 ? 11.094 -4.273 -23.342 1.00 91.81 192 CYS A O 1
ATOM 1456 N N . LEU A 1 193 ? 9.068 -3.657 -22.646 1.00 93.12 193 LEU A N 1
ATOM 1457 C CA . LEU A 1 193 ? 8.361 -4.692 -23.413 1.00 93.12 193 LEU A CA 1
ATOM 1458 C C . LEU A 1 193 ? 7.884 -4.215 -24.785 1.00 93.12 193 LEU A C 1
ATOM 1460 O O . LEU A 1 193 ? 7.503 -5.030 -25.620 1.00 93.12 193 LEU A O 1
ATOM 1464 N N . ILE A 1 194 ? 7.879 -2.903 -25.011 1.00 94.00 194 ILE A N 1
ATOM 1465 C CA . ILE A 1 194 ? 7.439 -2.281 -26.260 1.00 94.00 194 ILE A CA 1
ATOM 1466 C C . ILE A 1 194 ? 8.359 -1.119 -26.628 1.00 94.00 194 ILE A C 1
ATOM 1468 O O . ILE A 1 194 ? 9.030 -0.552 -25.770 1.00 94.00 194 ILE A O 1
ATOM 1472 N N . ASP A 1 195 ? 8.366 -0.728 -27.897 1.00 93.38 195 ASP A N 1
ATOM 1473 C CA . ASP A 1 195 ? 9.204 0.376 -28.365 1.00 93.38 195 ASP A CA 1
ATOM 1474 C C . ASP A 1 195 ? 8.731 1.736 -27.837 1.00 93.38 195 ASP A C 1
ATOM 1476 O O . ASP A 1 195 ? 7.541 1.950 -27.571 1.00 93.38 195 ASP A O 1
ATOM 1480 N N . ARG A 1 196 ? 9.643 2.720 -27.798 1.00 92.06 196 ARG A N 1
ATOM 1481 C CA . ARG A 1 196 ? 9.340 4.096 -27.365 1.00 92.06 196 ARG A CA 1
ATOM 1482 C C . ARG A 1 196 ? 8.113 4.689 -28.054 1.00 92.06 196 ARG A C 1
ATOM 1484 O O . ARG A 1 196 ? 7.318 5.386 -27.426 1.00 92.06 196 ARG A O 1
ATOM 1491 N N . SER A 1 197 ? 7.964 4.440 -29.354 1.00 91.25 197 SER A N 1
ATOM 1492 C CA . SER A 1 197 ? 6.844 4.970 -30.134 1.00 91.25 197 SER A CA 1
ATOM 1493 C C . SER A 1 197 ? 5.497 4.427 -29.639 1.00 91.25 197 SER A C 1
ATOM 1495 O O . SER A 1 197 ? 4.519 5.173 -29.601 1.00 91.25 197 SER A O 1
ATOM 1497 N N . ALA A 1 198 ? 5.453 3.166 -29.203 1.00 92.50 198 ALA A N 1
ATOM 1498 C CA . ALA A 1 198 ? 4.264 2.526 -28.662 1.00 92.50 198 ALA A CA 1
ATOM 1499 C C . ALA A 1 198 ? 3.962 2.987 -27.225 1.00 92.50 198 ALA A C 1
ATOM 1501 O O . ALA A 1 198 ? 2.791 3.211 -26.915 1.00 92.50 198 ALA A O 1
ATOM 1502 N N . LEU A 1 199 ? 4.986 3.230 -26.388 1.00 91.75 199 LEU A N 1
ATOM 1503 C CA . LEU A 1 199 ? 4.818 3.732 -25.008 1.00 91.75 199 LEU A CA 1
ATOM 1504 C C . LEU A 1 199 ? 3.931 4.984 -24.938 1.00 91.75 199 LEU A C 1
ATOM 1506 O O . LEU A 1 199 ? 3.136 5.132 -24.011 1.00 91.75 199 LEU A O 1
ATOM 1510 N N . PHE A 1 200 ? 4.045 5.877 -25.926 1.00 91.69 200 PHE A N 1
ATOM 1511 C CA . PHE A 1 200 ? 3.313 7.146 -25.947 1.00 91.69 200 PHE A CA 1
ATOM 1512 C C . PHE A 1 200 ? 2.055 7.143 -26.823 1.00 91.69 200 PHE A C 1
ATOM 1514 O O . PHE A 1 200 ? 1.229 8.040 -26.662 1.00 91.69 200 PHE A O 1
ATOM 1521 N N . LYS A 1 201 ? 1.873 6.143 -27.697 1.00 92.50 201 LYS A N 1
ATOM 1522 C CA . LYS A 1 201 ? 0.686 6.008 -28.562 1.00 92.50 201 LYS A CA 1
ATOM 1523 C C . LYS A 1 201 ? -0.412 5.142 -27.952 1.00 92.50 201 LYS A C 1
ATOM 1525 O O . LYS A 1 201 ? -1.589 5.418 -28.162 1.00 92.50 201 LYS A O 1
ATOM 1530 N N . LEU A 1 202 ? -0.045 4.083 -27.233 1.00 91.62 202 LEU A N 1
ATOM 1531 C CA . LEU A 1 202 ? -1.021 3.144 -26.689 1.00 91.62 202 LEU A CA 1
ATOM 1532 C C . LEU A 1 202 ? -1.793 3.757 -25.518 1.00 91.62 202 LEU A C 1
ATOM 1534 O O . LEU A 1 202 ? -1.227 4.408 -24.637 1.00 91.62 202 LEU A O 1
ATOM 1538 N N . ALA A 1 203 ? -3.100 3.495 -25.490 1.00 88.50 203 ALA A N 1
ATOM 1539 C CA . ALA A 1 203 ? -3.977 3.929 -24.408 1.00 88.50 203 ALA A CA 1
ATOM 1540 C C . ALA A 1 203 ? -3.820 3.066 -23.144 1.00 88.50 203 ALA A C 1
ATOM 1542 O O . ALA A 1 203 ? -4.065 3.542 -22.037 1.00 88.50 203 ALA A O 1
ATOM 1543 N N . SER A 1 204 ? -3.422 1.803 -23.287 1.00 91.75 204 SER A N 1
ATOM 1544 C CA . SER A 1 204 ? -3.212 0.852 -22.196 1.00 91.75 204 SER A CA 1
ATOM 1545 C C . SER A 1 204 ? -2.210 -0.224 -22.619 1.00 91.75 204 SER A C 1
ATOM 1547 O O . SER A 1 204 ? -1.856 -0.329 -23.792 1.00 91.75 204 SER A O 1
ATOM 1549 N N . GLY A 1 205 ? -1.726 -1.001 -21.651 1.00 90.50 205 GLY A N 1
ATOM 1550 C CA . GLY A 1 205 ? -0.735 -2.048 -21.883 1.00 90.50 205 GLY A CA 1
ATOM 1551 C C . GLY A 1 205 ? 0.463 -1.935 -20.950 1.00 90.50 205 GLY A C 1
ATOM 1552 O O . GLY A 1 205 ? 0.710 -0.890 -20.340 1.00 90.50 205 GLY A O 1
ATOM 1553 N N . LEU A 1 206 ? 1.178 -3.047 -20.818 1.00 92.00 206 LEU A N 1
ATOM 1554 C CA . LEU A 1 206 ? 2.398 -3.142 -20.030 1.00 92.00 206 LEU A CA 1
ATOM 1555 C C . LEU A 1 206 ? 3.550 -2.511 -20.821 1.00 92.00 206 LEU A C 1
ATOM 1557 O O . LEU A 1 206 ? 3.803 -2.913 -21.953 1.00 92.00 206 LEU A O 1
ATOM 1561 N N . GLY A 1 207 ? 4.201 -1.501 -20.248 1.00 94.06 207 GLY A N 1
ATOM 1562 C CA . GLY A 1 207 ? 5.308 -0.790 -20.888 1.00 94.06 207 GLY A CA 1
ATOM 1563 C C . GLY A 1 207 ? 6.661 -1.337 -20.451 1.00 94.06 207 GLY A C 1
ATOM 1564 O O . GLY A 1 207 ? 7.471 -1.723 -21.287 1.00 94.06 207 GLY A O 1
ATOM 1565 N N . VAL A 1 208 ? 6.884 -1.401 -19.138 1.00 93.81 208 VAL A N 1
ATOM 1566 C CA . VAL A 1 208 ? 8.137 -1.883 -18.543 1.00 93.81 208 VAL A CA 1
ATOM 1567 C C . VAL A 1 208 ? 7.811 -2.905 -17.462 1.00 93.81 208 VAL A C 1
ATOM 1569 O O . VAL A 1 208 ? 6.996 -2.640 -16.577 1.00 93.81 208 VAL A O 1
ATOM 1572 N N . ARG A 1 209 ? 8.457 -4.068 -17.532 1.00 90.94 209 ARG A N 1
ATOM 1573 C CA . ARG A 1 209 ? 8.414 -5.094 -16.489 1.00 90.94 209 ARG A CA 1
ATOM 1574 C C . ARG A 1 209 ? 9.533 -4.847 -15.490 1.00 90.94 209 ARG A C 1
ATOM 1576 O O . ARG A 1 209 ? 10.695 -4.803 -15.888 1.00 90.94 209 ARG A O 1
ATOM 1583 N N . MET A 1 210 ? 9.206 -4.706 -14.213 1.00 87.81 210 MET A N 1
ATOM 1584 C CA . MET A 1 210 ? 10.209 -4.491 -13.176 1.00 87.81 210 MET A CA 1
ATOM 1585 C C . MET A 1 210 ? 10.994 -5.778 -12.926 1.00 87.81 210 MET A C 1
ATOM 1587 O O . MET A 1 210 ? 10.441 -6.877 -12.876 1.00 87.81 210 MET A O 1
ATOM 1591 N N . ARG A 1 211 ? 12.315 -5.636 -12.815 1.00 81.38 211 ARG A N 1
ATOM 1592 C CA . ARG A 1 211 ? 13.251 -6.737 -12.553 1.00 81.38 211 ARG A CA 1
ATOM 1593 C C . ARG A 1 211 ? 13.897 -6.615 -11.181 1.00 81.38 211 ARG A C 1
ATOM 1595 O O . ARG A 1 211 ? 14.216 -7.636 -10.588 1.00 81.38 211 ARG A O 1
ATOM 1602 N N . HIS A 1 212 ? 14.068 -5.385 -10.708 1.00 77.38 212 HIS A N 1
ATOM 1603 C CA . HIS A 1 212 ? 14.576 -5.077 -9.381 1.00 77.38 212 HIS A CA 1
ATOM 1604 C C . HIS A 1 212 ? 14.063 -3.707 -8.932 1.00 77.38 212 HIS A C 1
ATOM 1606 O O . HIS A 1 212 ? 14.104 -2.751 -9.711 1.00 77.38 212 HIS A O 1
ATOM 1612 N N . VAL A 1 213 ? 13.640 -3.597 -7.679 1.00 78.94 213 VAL A N 1
ATOM 1613 C CA . VAL A 1 213 ? 13.173 -2.375 -7.023 1.00 78.94 213 VAL A CA 1
ATOM 1614 C C . VAL A 1 213 ? 14.101 -2.051 -5.850 1.00 78.94 213 VAL A C 1
ATOM 1616 O O . VAL A 1 213 ? 14.502 -2.916 -5.071 1.00 78.94 213 VAL A O 1
ATOM 1619 N N . LEU A 1 214 ? 14.483 -0.782 -5.734 1.00 72.44 214 LEU A N 1
ATOM 1620 C CA . LEU A 1 214 ? 15.340 -0.296 -4.660 1.00 72.44 214 LEU A CA 1
ATOM 1621 C C . LEU A 1 214 ? 14.649 -0.478 -3.300 1.00 72.44 214 LEU A C 1
ATOM 1623 O O . LEU A 1 214 ? 13.457 -0.219 -3.155 1.00 72.44 214 LEU A O 1
ATOM 1627 N N . GLY A 1 215 ? 15.407 -0.942 -2.305 1.00 63.53 215 GLY A N 1
ATOM 1628 C CA . GLY A 1 215 ? 14.881 -1.287 -0.983 1.00 63.53 215 GLY A CA 1
ATOM 1629 C C . GLY A 1 215 ? 14.344 -2.719 -0.868 1.00 63.53 215 GLY A C 1
ATOM 1630 O O . GLY A 1 215 ? 13.998 -3.128 0.234 1.00 63.53 215 GLY A O 1
ATOM 1631 N N . GLY A 1 216 ? 14.335 -3.506 -1.948 1.00 63.97 216 GLY A N 1
ATOM 1632 C CA . GLY A 1 216 ? 13.939 -4.916 -1.955 1.00 63.97 216 GLY A CA 1
ATOM 1633 C C . GLY A 1 216 ? 12.601 -5.161 -2.652 1.00 63.97 216 GLY A C 1
ATOM 1634 O O . GLY A 1 216 ? 11.724 -4.301 -2.692 1.00 63.97 216 GLY A O 1
ATOM 1635 N N . ASP A 1 217 ? 12.439 -6.369 -3.184 1.00 69.00 217 ASP A N 1
ATOM 1636 C CA . ASP A 1 217 ? 11.334 -6.684 -4.086 1.00 69.00 217 ASP A CA 1
ATOM 1637 C C . ASP A 1 217 ? 10.134 -7.274 -3.341 1.00 69.00 217 ASP A C 1
ATOM 1639 O O . ASP A 1 217 ? 10.269 -8.267 -2.621 1.00 69.00 217 ASP A O 1
ATOM 1643 N N . LEU A 1 218 ? 8.945 -6.715 -3.577 1.00 74.31 218 LEU A N 1
ATOM 1644 C CA . LEU A 1 218 ? 7.656 -7.374 -3.342 1.00 74.31 218 LEU A CA 1
ATOM 1645 C C . LEU A 1 218 ? 7.150 -7.966 -4.667 1.00 74.31 218 LEU A C 1
ATOM 1647 O O . LEU A 1 218 ? 7.394 -7.379 -5.724 1.00 74.31 218 LEU A O 1
ATOM 1651 N N . PRO A 1 219 ? 6.460 -9.119 -4.658 1.00 75.69 219 PRO A N 1
ATOM 1652 C CA . PRO A 1 219 ? 6.070 -9.760 -5.903 1.00 75.69 219 PRO A CA 1
ATOM 1653 C C . PRO A 1 219 ? 4.880 -9.052 -6.558 1.00 75.69 219 PRO A C 1
ATOM 1655 O O . PRO A 1 219 ? 3.885 -8.732 -5.905 1.00 75.69 219 PRO A O 1
ATOM 1658 N N . ALA A 1 220 ? 4.930 -8.919 -7.885 1.00 74.69 220 ALA A N 1
ATOM 1659 C CA . ALA A 1 220 ? 3.769 -8.553 -8.688 1.00 74.69 220 ALA A CA 1
ATOM 1660 C C . ALA A 1 220 ? 2.754 -9.711 -8.699 1.00 74.69 220 ALA A C 1
ATOM 1662 O O . ALA A 1 220 ? 2.879 -10.650 -9.486 1.00 74.69 220 ALA A O 1
ATOM 1663 N N . LEU A 1 221 ? 1.731 -9.648 -7.841 1.00 74.12 221 LEU A N 1
ATOM 1664 C CA . LEU A 1 221 ? 0.710 -10.705 -7.744 1.00 74.12 221 LEU A CA 1
ATOM 1665 C C . LEU A 1 221 ? -0.257 -10.758 -8.940 1.00 74.12 221 LEU A C 1
ATOM 1667 O O . LEU A 1 221 ? -0.988 -11.730 -9.085 1.00 74.12 221 LEU A O 1
ATOM 1671 N N . ARG A 1 222 ? -0.252 -9.747 -9.820 1.00 71.06 222 ARG A N 1
ATOM 1672 C CA . ARG A 1 222 ? -1.131 -9.685 -11.002 1.00 71.06 222 ARG A CA 1
ATOM 1673 C C . ARG A 1 222 ? -0.962 -10.883 -11.933 1.00 71.06 222 ARG A C 1
ATOM 1675 O O . ARG A 1 222 ? -1.942 -11.395 -12.459 1.00 71.06 222 ARG A O 1
ATOM 1682 N N . ASP A 1 223 ? 0.278 -11.288 -12.161 1.00 63.22 223 ASP A N 1
ATOM 1683 C CA . ASP A 1 223 ? 0.603 -12.327 -13.138 1.00 63.22 223 ASP A CA 1
ATOM 1684 C C . ASP A 1 223 ? 0.548 -13.735 -12.522 1.00 63.22 223 ASP A C 1
ATOM 1686 O O . ASP A 1 223 ? 0.942 -14.712 -13.153 1.00 63.22 223 ASP A O 1
ATOM 1690 N N . VAL A 1 224 ? 0.076 -13.839 -11.279 1.00 70.50 224 VAL A N 1
ATOM 1691 C CA . VAL A 1 224 ? -0.211 -15.103 -10.608 1.00 70.50 224 VAL A CA 1
ATOM 1692 C C . VAL A 1 224 ? -1.673 -15.426 -10.915 1.00 70.50 224 VAL A C 1
ATOM 1694 O O . VAL A 1 224 ? -2.566 -15.201 -10.101 1.00 70.50 224 VAL A O 1
ATOM 1697 N N . SER A 1 225 ? -1.935 -15.871 -12.146 1.00 64.69 225 SER A N 1
ATOM 1698 C CA . SER A 1 225 ? -3.292 -16.042 -12.694 1.00 64.69 225 SER A CA 1
ATOM 1699 C C . SER A 1 225 ? -4.187 -16.946 -11.843 1.00 64.69 225 SER A C 1
ATOM 1701 O O . SER A 1 225 ? -5.398 -16.747 -11.797 1.00 64.69 225 SER A O 1
ATOM 1703 N N . CYS A 1 226 ? -3.603 -17.891 -11.100 1.00 67.38 226 CYS A N 1
ATOM 1704 C CA . CYS A 1 226 ? -4.343 -18.742 -10.173 1.00 67.38 226 CYS A CA 1
ATOM 1705 C C . CYS A 1 226 ? -4.948 -17.990 -8.974 1.00 67.38 226 CYS A C 1
ATOM 1707 O O . CYS A 1 226 ? -5.794 -18.557 -8.294 1.00 67.38 226 CYS A O 1
ATOM 1709 N N . LEU A 1 227 ? -4.568 -16.732 -8.709 1.00 76.25 227 LEU A N 1
ATOM 1710 C CA . LEU A 1 227 ? -5.092 -15.938 -7.590 1.00 76.25 227 LEU A CA 1
ATOM 1711 C C . LEU A 1 227 ? -6.370 -15.163 -7.921 1.00 76.25 227 LEU A C 1
ATOM 1713 O O . LEU A 1 227 ? -6.920 -14.500 -7.034 1.00 76.25 227 LEU A O 1
ATOM 1717 N N . GLU A 1 228 ? -6.848 -15.202 -9.167 1.00 78.19 228 GLU A N 1
ATOM 1718 C CA . GLU A 1 228 ? -7.967 -14.365 -9.594 1.00 78.19 228 GLU A CA 1
ATOM 1719 C C . GLU A 1 228 ? -9.233 -14.635 -8.763 1.00 78.19 228 GLU A C 1
ATOM 1721 O O . GLU A 1 228 ? -9.845 -15.703 -8.781 1.00 78.19 228 GLU A O 1
ATOM 1726 N N . GLY A 1 229 ? -9.614 -13.634 -7.966 1.00 78.81 229 GLY A N 1
ATOM 1727 C CA . GLY A 1 229 ? -10.738 -13.706 -7.037 1.00 78.81 229 GLY A CA 1
ATOM 1728 C C . GLY A 1 229 ? -10.528 -14.603 -5.811 1.00 78.81 229 GLY A C 1
ATOM 1729 O O . GLY A 1 229 ? -11.421 -14.641 -4.965 1.00 78.81 229 GLY A O 1
ATOM 1730 N N . LEU A 1 230 ? -9.382 -15.277 -5.671 1.00 81.94 230 LEU A N 1
ATOM 1731 C CA . LEU A 1 230 ? -9.027 -16.050 -4.474 1.00 81.94 230 LEU A CA 1
ATOM 1732 C C . LEU A 1 230 ? -8.485 -15.176 -3.347 1.00 81.94 230 LEU A C 1
ATOM 1734 O O . LEU A 1 230 ? -8.520 -15.575 -2.185 1.00 81.94 230 LEU A O 1
ATOM 1738 N N . CYS A 1 231 ? -8.000 -13.978 -3.663 1.00 78.31 231 CYS A N 1
ATOM 1739 C CA . CYS A 1 231 ? -7.485 -13.074 -2.653 1.00 78.31 231 CYS A CA 1
ATOM 1740 C C . CYS A 1 231 ? -7.677 -11.598 -2.984 1.00 78.31 231 CYS A C 1
ATOM 1742 O O . CYS A 1 231 ? -7.827 -11.208 -4.142 1.00 78.31 231 CYS A O 1
ATOM 1744 N N . TYR A 1 232 ? -7.623 -10.774 -1.942 1.00 76.75 232 TYR A N 1
ATOM 1745 C CA . TYR A 1 232 ? -7.668 -9.323 -2.034 1.00 76.75 232 TYR A CA 1
ATOM 1746 C C . TYR A 1 232 ? -6.327 -8.732 -1.612 1.00 76.75 232 TYR A C 1
ATOM 1748 O O . TYR A 1 232 ? -5.783 -9.086 -0.563 1.00 76.75 232 TYR A O 1
ATOM 1756 N N . VAL A 1 233 ? -5.839 -7.784 -2.410 1.00 64.50 233 VAL A N 1
ATOM 1757 C CA . VAL A 1 233 ? -4.663 -6.970 -2.102 1.00 64.50 233 VAL A CA 1
ATOM 1758 C C . VAL A 1 233 ? -5.131 -5.529 -1.966 1.00 64.50 233 VAL A C 1
ATOM 1760 O O . VAL A 1 233 ? -5.679 -4.964 -2.913 1.00 64.50 233 VAL A O 1
ATOM 1763 N N . GLN A 1 234 ? -4.959 -4.938 -0.785 1.00 58.41 234 GLN A N 1
ATOM 1764 C CA . GLN A 1 234 ? -5.318 -3.542 -0.564 1.00 58.41 234 GLN A CA 1
ATOM 1765 C C . GLN A 1 234 ? -4.065 -2.677 -0.623 1.00 58.41 234 GLN A C 1
ATOM 1767 O O . GLN A 1 234 ? -3.300 -2.595 0.334 1.00 58.41 234 GLN A O 1
ATOM 1772 N N . THR A 1 235 ? -3.885 -1.997 -1.750 1.00 50.66 235 THR A N 1
ATOM 1773 C CA . THR A 1 235 ? -2.781 -1.061 -1.950 1.00 50.66 235 THR A CA 1
ATOM 1774 C C . THR A 1 235 ? -3.359 0.337 -2.124 1.00 50.66 235 THR A C 1
ATOM 1776 O O . THR A 1 235 ? -3.628 0.777 -3.237 1.00 50.66 235 THR A O 1
ATOM 1779 N N . ALA A 1 236 ? -3.616 1.042 -1.021 1.00 44.31 236 ALA A N 1
ATOM 1780 C CA . ALA A 1 236 ? -4.084 2.423 -1.102 1.00 44.31 236 ALA A CA 1
ATOM 1781 C C . ALA A 1 236 ? -2.912 3.369 -1.427 1.00 44.31 236 ALA A C 1
ATOM 1783 O O . ALA A 1 236 ? -1.826 3.266 -0.850 1.00 44.31 236 ALA A O 1
ATOM 1784 N N . CYS A 1 237 ? -3.132 4.278 -2.374 1.00 37.91 237 CYS A N 1
ATOM 1785 C CA . CYS A 1 237 ? -2.308 5.455 -2.639 1.00 37.91 237 CYS A CA 1
ATOM 1786 C C . CYS A 1 237 ? -3.154 6.654 -2.204 1.00 37.91 237 CYS A C 1
ATOM 1788 O O . CYS A 1 237 ? -4.227 6.866 -2.766 1.00 37.91 237 CYS A O 1
ATOM 1790 N N . ALA A 1 238 ? -2.733 7.384 -1.174 1.00 41.53 238 ALA A N 1
ATOM 1791 C CA . ALA A 1 238 ? -3.471 8.551 -0.704 1.00 41.53 238 ALA A CA 1
ATOM 1792 C C . ALA A 1 238 ? -2.937 9.817 -1.383 1.00 41.53 238 ALA A C 1
ATOM 1794 O O . ALA A 1 238 ? -1.729 9.986 -1.549 1.00 41.53 238 ALA A O 1
ATOM 1795 N N . THR A 1 239 ? -3.838 10.724 -1.755 1.00 36.94 239 THR A N 1
ATOM 1796 C CA . THR A 1 239 ? -3.493 12.073 -2.210 1.00 36.94 239 THR A CA 1
ATOM 1797 C C . THR A 1 239 ? -4.354 13.116 -1.516 1.00 36.94 239 THR A C 1
ATOM 1799 O O . THR A 1 239 ? -5.574 13.002 -1.517 1.00 36.94 239 THR A O 1
ATOM 1802 N N . GLU A 1 240 ? -3.656 14.132 -1.002 1.00 50.31 240 GLU A N 1
ATOM 1803 C CA . GLU A 1 240 ? -4.107 15.431 -0.480 1.00 50.31 240 GLU A CA 1
ATOM 1804 C C . GLU A 1 240 ? -4.915 15.460 0.834 1.00 50.31 240 GLU A C 1
ATOM 1806 O O . GLU A 1 240 ? -5.977 14.867 0.985 1.00 50.31 240 GLU A O 1
ATOM 1811 N N . MET A 1 241 ? -4.398 16.236 1.798 1.00 52.09 241 MET A N 1
ATOM 1812 C CA . MET A 1 241 ? -4.796 16.244 3.215 1.00 52.09 241 MET A CA 1
ATOM 1813 C C . MET A 1 241 ? -5.211 17.646 3.704 1.00 52.09 241 MET A C 1
ATOM 1815 O O . MET A 1 241 ? -4.859 18.059 4.803 1.00 52.09 241 MET A O 1
ATOM 1819 N N . LYS A 1 242 ? -5.923 18.440 2.892 1.00 52.16 242 LYS A N 1
ATOM 1820 C CA . LYS A 1 242 ? -6.258 19.826 3.296 1.00 52.16 242 LYS A CA 1
ATOM 1821 C C . LYS A 1 242 ? -7.650 20.031 3.903 1.00 52.16 242 LYS A C 1
ATOM 1823 O O . LYS A 1 242 ? -7.854 21.053 4.541 1.00 52.16 242 LYS A O 1
ATOM 1828 N N . TRP A 1 243 ? -8.566 19.057 3.829 1.00 56.34 243 TRP A N 1
ATOM 1829 C CA . TRP A 1 243 ? -9.936 19.223 4.363 1.00 56.34 243 TRP A CA 1
ATOM 1830 C C . TRP A 1 243 ? -10.508 18.021 5.132 1.00 56.34 243 TRP A C 1
ATOM 1832 O O . TRP A 1 243 ? -11.675 18.031 5.521 1.00 56.34 243 TRP A O 1
ATOM 1842 N N . ALA A 1 244 ? -9.708 16.988 5.393 1.00 68.06 244 ALA A N 1
ATOM 1843 C CA . ALA A 1 244 ? -10.211 15.691 5.849 1.00 68.06 244 ALA A CA 1
ATOM 1844 C C . ALA A 1 244 ? -10.957 15.733 7.201 1.00 68.06 244 ALA A C 1
ATOM 1846 O O . ALA A 1 244 ? -11.980 15.070 7.358 1.00 68.06 244 ALA A O 1
ATOM 1847 N N . VAL A 1 245 ? -10.519 16.567 8.152 1.00 81.25 245 VAL A N 1
ATOM 1848 C CA . VAL A 1 245 ? -11.049 16.582 9.531 1.00 81.25 245 VAL A CA 1
ATOM 1849 C C . VAL A 1 245 ? -12.529 16.979 9.600 1.00 81.25 245 VAL A C 1
ATOM 1851 O O . VAL A 1 245 ? -13.303 16.358 10.331 1.00 81.25 245 VAL A O 1
ATOM 1854 N N . GLN A 1 246 ? -12.951 18.008 8.857 1.00 83.06 246 GLN A N 1
ATOM 1855 C CA . GLN A 1 246 ? -14.343 18.478 8.890 1.00 83.06 246 GLN A CA 1
ATOM 1856 C C . GLN A 1 246 ? -15.285 17.472 8.217 1.00 83.06 246 GLN A C 1
ATOM 1858 O O . GLN A 1 246 ? -16.343 17.155 8.763 1.00 83.06 246 GLN A O 1
ATOM 1863 N N . TYR A 1 247 ? -14.863 16.899 7.086 1.00 86.31 247 TYR A N 1
ATOM 1864 C CA . TYR A 1 247 ? -15.617 15.848 6.404 1.00 86.31 247 TYR A CA 1
ATOM 1865 C C . TYR A 1 247 ? -15.741 14.580 7.257 1.00 86.31 247 TYR A C 1
ATOM 1867 O O . TYR A 1 247 ? -16.832 14.025 7.372 1.00 86.31 247 TYR A O 1
ATOM 1875 N N . GLN A 1 248 ? -14.668 14.158 7.934 1.00 89.75 248 GLN A N 1
ATOM 1876 C CA . GLN A 1 248 ? -14.690 13.017 8.860 1.00 89.75 248 GLN A CA 1
ATOM 1877 C C . GLN A 1 248 ? -15.744 13.185 9.961 1.00 89.75 248 GLN A C 1
ATOM 1879 O O . GLN A 1 248 ? -16.457 12.233 10.273 1.00 89.75 248 GLN A O 1
ATOM 1884 N N . ARG A 1 249 ? -15.910 14.397 10.510 1.00 92.62 249 ARG A N 1
ATOM 1885 C CA . ARG A 1 249 ? -16.957 14.674 11.508 1.00 92.62 249 ARG A CA 1
ATOM 1886 C C . ARG A 1 249 ? -18.361 14.545 10.935 1.00 92.62 249 ARG A C 1
ATOM 1888 O O . ARG A 1 249 ? -19.221 13.976 11.599 1.00 92.62 249 ARG A O 1
ATOM 1895 N N . ALA A 1 250 ? -18.593 15.023 9.713 1.00 91.19 250 ALA A N 1
ATOM 1896 C CA . ALA A 1 250 ? -19.884 14.865 9.043 1.00 91.19 250 ALA A CA 1
ATOM 1897 C C . ALA A 1 250 ? -20.225 13.380 8.799 1.00 91.19 250 ALA A C 1
ATOM 1899 O O . ALA A 1 250 ? -21.363 12.955 9.031 1.00 91.19 250 ALA A O 1
ATOM 1900 N N . PHE A 1 251 ? -19.231 12.571 8.411 1.00 92.69 251 PHE A N 1
ATOM 1901 C CA . PHE A 1 251 ? -19.394 11.122 8.270 1.00 92.69 251 PHE A CA 1
ATOM 1902 C C . PHE A 1 251 ? -19.670 10.439 9.608 1.00 92.69 251 PHE A C 1
ATOM 1904 O O . PHE A 1 251 ? -20.624 9.670 9.705 1.00 92.69 251 PHE A O 1
ATOM 1911 N N . LEU A 1 252 ? -18.895 10.752 10.650 1.00 93.56 252 LEU A N 1
ATOM 1912 C CA . LEU A 1 252 ? -19.118 10.224 11.997 1.00 93.56 252 LEU A CA 1
ATOM 1913 C C . LEU A 1 252 ? -20.513 10.580 12.511 1.00 93.56 252 LEU A C 1
ATOM 1915 O O . LEU A 1 252 ? -21.216 9.715 13.024 1.00 93.56 252 LEU A O 1
ATOM 1919 N N . TRP A 1 253 ? -20.945 11.825 12.325 1.00 94.50 253 TRP A N 1
ATOM 1920 C CA . TRP A 1 253 ? -22.265 12.273 12.750 1.00 94.50 253 TRP A CA 1
ATOM 1921 C C . TRP A 1 253 ? -23.389 11.484 12.073 1.00 94.50 253 TRP A C 1
ATOM 1923 O O . TRP A 1 253 ? -24.305 11.003 12.740 1.00 94.50 253 TRP A O 1
ATOM 1933 N N . SER A 1 254 ? -23.287 11.286 10.758 1.00 95.69 254 SER A N 1
ATOM 1934 C CA . SER A 1 254 ? -24.262 10.500 9.994 1.00 95.69 254 SER A CA 1
ATOM 1935 C C . SER A 1 254 ? -24.249 9.027 10.412 1.00 95.69 254 SER A C 1
ATOM 1937 O O . SER A 1 254 ? -25.304 8.450 10.673 1.00 95.69 254 SER A O 1
ATOM 1939 N N . ALA A 1 255 ? -23.059 8.437 10.567 1.00 95.00 255 ALA A N 1
ATOM 1940 C CA . ALA A 1 255 ? -22.890 7.044 10.968 1.00 95.00 255 ALA A CA 1
ATOM 1941 C C . ALA A 1 255 ? -23.499 6.758 12.348 1.00 95.00 255 ALA A C 1
ATOM 1943 O O . ALA A 1 255 ? -24.177 5.748 12.524 1.00 95.00 255 ALA A O 1
ATOM 1944 N N . VAL A 1 256 ? -23.319 7.664 13.315 1.00 95.12 256 VAL A N 1
ATOM 1945 C CA . VAL A 1 256 ? -23.885 7.513 14.664 1.00 95.12 256 VAL A CA 1
ATOM 1946 C C . VAL A 1 256 ? -25.412 7.557 14.642 1.00 95.12 256 VAL A C 1
ATOM 1948 O O . VAL A 1 256 ? -26.047 6.777 15.345 1.00 95.12 256 VAL A O 1
ATOM 1951 N N . ARG A 1 257 ? -26.025 8.409 13.811 1.00 93.56 257 ARG A N 1
ATOM 1952 C CA . ARG A 1 257 ? -27.495 8.489 13.695 1.00 93.56 257 ARG A CA 1
ATOM 1953 C C . ARG A 1 257 ? -28.120 7.277 13.012 1.00 93.56 257 ARG A C 1
ATOM 1955 O O . ARG A 1 257 ? -29.274 6.962 13.280 1.00 93.56 257 ARG A O 1
ATOM 1962 N N . MET A 1 258 ? -27.372 6.610 12.138 1.00 95.75 258 MET A N 1
ATOM 1963 C CA . MET A 1 258 ? -27.794 5.367 11.487 1.00 95.75 258 MET A CA 1
ATOM 1964 C C . MET A 1 258 ? -27.544 4.132 12.364 1.00 95.75 258 MET A C 1
ATOM 1966 O O . MET A 1 258 ? -28.008 3.036 12.046 1.00 95.75 258 MET A O 1
ATOM 1970 N N . LEU A 1 259 ? -26.805 4.285 13.466 1.00 95.38 259 LEU A N 1
ATOM 1971 C CA . LEU A 1 259 ? -26.458 3.189 14.353 1.00 95.38 259 LEU A CA 1
ATOM 1972 C C . LEU A 1 259 ? -27.634 2.850 15.272 1.00 95.38 259 LEU A C 1
ATOM 1974 O O . LEU A 1 259 ? -28.047 3.653 16.109 1.00 95.38 259 LEU A O 1
ATOM 1978 N N . ARG A 1 260 ? -28.139 1.616 15.176 1.00 93.75 260 ARG A N 1
ATOM 1979 C CA . ARG A 1 260 ? -29.112 1.096 16.147 1.00 93.75 260 ARG A CA 1
ATOM 1980 C C . ARG A 1 260 ? -28.533 1.090 17.567 1.00 93.75 260 ARG A C 1
ATOM 1982 O O . ARG A 1 260 ? -27.325 0.928 17.757 1.00 93.75 260 ARG A O 1
ATOM 1989 N N . ALA A 1 261 ? -29.400 1.140 18.577 1.00 92.56 261 ALA A N 1
ATOM 1990 C CA . ALA A 1 261 ? -28.997 0.913 19.964 1.00 92.56 261 ALA A CA 1
ATOM 1991 C C . ALA A 1 261 ? -28.253 -0.433 20.116 1.00 92.56 261 ALA A C 1
ATOM 1993 O O . ALA A 1 261 ? -28.637 -1.450 19.525 1.00 92.56 261 ALA A O 1
ATOM 1994 N N . GLY A 1 262 ? -27.149 -0.433 20.871 1.00 91.94 262 GLY A N 1
ATOM 1995 C CA . GLY A 1 262 ? -26.264 -1.598 20.999 1.00 91.94 262 GLY A CA 1
ATOM 1996 C C . GLY A 1 262 ? -25.384 -1.885 19.775 1.00 91.94 262 GLY A C 1
ATOM 1997 O O . GLY A 1 262 ? -24.612 -2.842 19.806 1.00 91.94 262 GLY A O 1
ATOM 1998 N N . GLY A 1 263 ? -25.490 -1.096 18.701 1.00 94.69 263 GLY A N 1
ATOM 1999 C CA . GLY A 1 263 ? -24.654 -1.225 17.510 1.00 94.69 263 GLY A CA 1
ATOM 2000 C C . GLY A 1 263 ? -23.181 -0.890 17.771 1.00 94.69 263 GLY A C 1
ATOM 2001 O O . GLY A 1 263 ? -22.839 -0.224 18.753 1.00 94.69 263 GLY A O 1
ATOM 2002 N N . VAL A 1 264 ? -22.312 -1.361 16.874 1.00 95.31 264 VAL A N 1
ATOM 2003 C CA . VAL A 1 264 ? -20.860 -1.125 16.897 1.00 95.31 264 VAL A CA 1
ATOM 2004 C C . VAL A 1 264 ? -20.492 -0.191 15.748 1.00 95.31 264 VAL A C 1
ATOM 2006 O O . VAL A 1 264 ? -20.843 -0.465 14.603 1.00 95.31 264 VAL A O 1
ATOM 2009 N N . LEU A 1 265 ? -19.760 0.880 16.053 1.00 94.62 265 LEU A N 1
ATOM 2010 C CA . LEU A 1 265 ? -19.142 1.757 15.062 1.00 94.62 265 LEU A CA 1
ATOM 2011 C C . LEU A 1 265 ? -17.626 1.546 15.087 1.00 94.62 265 LEU A C 1
ATOM 2013 O O . LEU A 1 265 ? -16.990 1.676 16.137 1.00 94.62 265 LEU A O 1
ATOM 2017 N N . VAL A 1 266 ? -17.054 1.248 13.923 1.00 94.88 266 VAL A N 1
ATOM 2018 C CA . VAL A 1 266 ? -15.604 1.180 13.717 1.00 94.88 266 VAL A CA 1
ATOM 2019 C C . VAL A 1 266 ? -15.187 2.407 12.917 1.00 94.88 266 VAL A C 1
ATOM 2021 O O . VAL A 1 266 ? -15.685 2.625 11.815 1.00 94.88 266 VAL A O 1
ATOM 2024 N N . TYR A 1 267 ? -14.291 3.211 13.487 1.00 93.31 267 TYR A N 1
ATOM 2025 C CA . TYR A 1 267 ? -13.683 4.354 12.815 1.00 93.31 267 TYR A CA 1
ATOM 2026 C C . TYR A 1 267 ? -12.222 4.032 12.508 1.00 93.31 267 TYR A C 1
ATOM 2028 O O . TYR A 1 267 ? -11.448 3.708 13.409 1.00 93.31 267 TYR A O 1
ATOM 2036 N N . SER A 1 268 ? -11.858 4.110 11.233 1.00 89.31 268 SER A N 1
ATOM 2037 C CA . SER A 1 268 ? -10.538 3.734 10.736 1.00 89.31 268 SER A CA 1
ATOM 2038 C C . SER A 1 268 ? -10.062 4.731 9.693 1.00 89.31 268 SER A C 1
ATOM 2040 O O . SER A 1 268 ? -10.811 5.092 8.787 1.00 89.31 268 SER A O 1
ATOM 2042 N N . THR A 1 269 ? -8.796 5.108 9.781 1.00 88.06 269 THR A N 1
ATOM 2043 C CA . THR A 1 269 ? -8.103 5.954 8.809 1.00 88.06 269 THR A CA 1
ATOM 2044 C C . THR A 1 269 ? -6.765 5.297 8.447 1.00 88.06 269 THR A C 1
ATOM 2046 O O . THR A 1 269 ? -6.301 4.382 9.133 1.00 88.06 269 THR A O 1
ATOM 2049 N N . CYS A 1 270 ? -6.130 5.775 7.377 1.00 84.31 270 CYS A N 1
ATOM 2050 C CA . CYS A 1 270 ? -4.751 5.437 7.011 1.00 84.31 270 CYS A CA 1
ATOM 2051 C C . CYS A 1 270 ? -3.832 6.670 7.100 1.00 84.31 270 CYS A C 1
ATOM 2053 O O . CYS A 1 270 ? -2.935 6.846 6.282 1.00 84.31 270 CYS A O 1
ATOM 2055 N N . THR A 1 271 ? -4.107 7.553 8.063 1.00 81.62 271 THR A N 1
ATOM 2056 C CA . THR A 1 271 ? -3.331 8.766 8.355 1.00 81.62 271 THR A CA 1
ATOM 2057 C C . THR A 1 271 ? -2.680 8.642 9.724 1.00 81.62 271 THR A C 1
ATOM 2059 O O . THR A 1 271 ? -3.184 7.943 10.605 1.00 81.62 271 THR A O 1
ATOM 2062 N N . ILE A 1 272 ? -1.575 9.352 9.912 1.00 82.31 272 ILE A N 1
ATOM 2063 C CA . ILE A 1 272 ? -0.864 9.424 11.189 1.00 82.31 272 ILE A CA 1
ATOM 2064 C C . ILE A 1 272 ? -1.205 10.697 11.968 1.00 82.31 272 ILE A C 1
ATOM 2066 O O . ILE A 1 272 ? -0.720 10.884 13.079 1.00 82.31 272 ILE A O 1
ATOM 2070 N N . THR A 1 273 ? -2.027 11.596 11.414 1.00 81.25 273 THR A N 1
ATOM 2071 C CA . THR A 1 273 ? -2.290 12.868 12.088 1.00 81.25 273 THR A CA 1
ATOM 2072 C C . THR A 1 273 ? -3.213 12.668 13.301 1.00 81.25 273 THR A C 1
ATOM 2074 O O . THR A 1 273 ? -4.269 12.038 13.192 1.00 81.25 273 THR A O 1
ATOM 2077 N N . PRO A 1 274 ? -2.881 13.237 14.474 1.00 80.69 274 PRO A N 1
ATOM 2078 C CA . PRO A 1 274 ? -3.745 13.151 15.657 1.00 80.69 274 PRO A CA 1
ATOM 2079 C C . PRO A 1 274 ? -5.114 13.809 15.443 1.00 80.69 274 PRO A C 1
ATOM 2081 O O . PRO A 1 274 ? -6.119 13.395 16.024 1.00 80.69 274 PRO A O 1
ATOM 2084 N N . ALA A 1 275 ? -5.156 14.839 14.589 1.00 83.31 275 ALA A N 1
ATOM 2085 C CA . ALA A 1 275 ? -6.359 15.597 14.261 1.00 83.31 275 ALA A CA 1
ATOM 2086 C C . ALA A 1 275 ? -7.425 14.743 13.557 1.00 83.31 275 ALA A C 1
ATOM 2088 O O . ALA A 1 275 ? -8.617 14.942 13.785 1.00 83.31 275 ALA A O 1
ATOM 2089 N N . GLU A 1 276 ? -7.001 13.789 12.730 1.00 84.88 276 GLU A N 1
ATOM 2090 C CA . GLU A 1 276 ? -7.888 12.865 12.020 1.00 84.88 276 GLU A CA 1
ATOM 2091 C C . GLU A 1 276 ? -8.171 11.579 12.814 1.00 84.88 276 GLU A C 1
ATOM 2093 O O . GLU A 1 276 ? -9.069 10.820 12.456 1.00 84.88 276 GLU A O 1
ATOM 2098 N N . ASN A 1 277 ? -7.436 11.337 13.902 1.00 87.88 277 ASN A N 1
ATOM 2099 C CA . ASN A 1 277 ? -7.494 10.109 14.689 1.00 87.88 277 ASN A CA 1
ATOM 2100 C C . ASN A 1 277 ? -8.051 10.361 16.093 1.00 87.88 277 ASN A C 1
ATOM 2102 O O . ASN A 1 277 ? -9.264 10.473 16.282 1.00 87.88 277 ASN A O 1
ATOM 2106 N N . GLU A 1 278 ? -7.186 10.453 17.103 1.00 86.94 278 GLU A N 1
ATOM 2107 C CA . GLU A 1 278 ? -7.590 10.539 18.503 1.00 86.94 278 GLU A CA 1
ATOM 2108 C C . GLU A 1 278 ? -8.458 11.772 18.794 1.00 86.94 278 GLU A C 1
ATOM 2110 O O . GLU A 1 278 ? -9.377 11.690 19.612 1.00 86.94 278 GLU A O 1
ATOM 2115 N N . ALA A 1 279 ? -8.238 12.890 18.094 1.00 87.12 279 ALA A N 1
ATOM 2116 C CA . ALA A 1 279 ? -9.069 14.084 18.234 1.00 87.12 279 ALA A CA 1
ATOM 2117 C C . ALA A 1 279 ? -10.506 13.871 17.723 1.00 87.12 279 ALA A C 1
ATOM 2119 O O . ALA A 1 279 ? -11.446 14.424 18.301 1.00 87.12 279 ALA A O 1
ATOM 2120 N N . GLN A 1 280 ? -10.703 13.049 16.686 1.00 90.25 280 GLN A N 1
ATOM 2121 C CA . GLN A 1 280 ? -12.042 12.701 16.198 1.00 90.25 280 GLN A CA 1
ATOM 2122 C C . GLN A 1 280 ? -12.776 11.802 17.184 1.00 90.25 280 GLN A C 1
ATOM 2124 O O . GLN A 1 280 ? -13.959 12.010 17.443 1.00 90.25 280 GLN A O 1
ATOM 2129 N N . VAL A 1 281 ? -12.065 10.850 17.792 1.00 91.94 281 VAL A N 1
ATOM 2130 C CA . VAL A 1 281 ? -12.619 9.977 18.834 1.00 91.94 281 VAL A CA 1
ATOM 2131 C C . VAL A 1 281 ? -13.015 10.792 20.070 1.00 91.94 281 VAL A C 1
ATOM 2133 O O . VAL A 1 281 ? -14.128 10.639 20.572 1.00 91.94 281 VAL A O 1
ATOM 2136 N N . ALA A 1 282 ? -12.149 11.700 20.534 1.00 90.38 282 ALA A N 1
ATOM 2137 C CA . ALA A 1 282 ? -12.440 12.586 21.664 1.00 90.38 282 ALA A CA 1
ATOM 2138 C C . ALA A 1 282 ? -13.651 13.496 21.397 1.00 90.38 282 ALA A C 1
ATOM 2140 O O . ALA A 1 282 ? -14.519 13.669 22.260 1.00 90.38 282 ALA A O 1
ATOM 2141 N N . TRP A 1 283 ? -13.734 14.046 20.182 1.00 93.19 283 TRP A N 1
ATOM 2142 C CA . TRP A 1 283 ? -14.884 14.825 19.738 1.00 93.19 283 TRP A CA 1
ATOM 2143 C C . TRP A 1 283 ? -16.159 13.972 19.724 1.00 93.19 283 TRP A C 1
ATOM 2145 O O . TRP A 1 283 ? -17.155 14.382 20.313 1.00 93.19 283 TRP A O 1
ATOM 2155 N N . ALA A 1 284 ? -16.126 12.772 19.138 1.00 93.69 284 ALA A N 1
ATOM 2156 C CA . ALA A 1 284 ? -17.293 11.897 19.036 1.00 93.69 284 ALA A CA 1
ATOM 2157 C C . ALA A 1 284 ? -17.830 11.474 20.413 1.00 93.69 284 ALA A C 1
ATOM 2159 O O . ALA A 1 284 ? -19.038 11.491 20.621 1.00 93.69 284 ALA A O 1
ATOM 2160 N N . LEU A 1 285 ? -16.952 11.157 21.369 1.00 93.44 285 LEU A N 1
ATOM 2161 C CA . LEU A 1 285 ? -17.345 10.814 22.743 1.00 93.44 285 LEU A CA 1
ATOM 2162 C C . LEU A 1 285 ? -17.981 11.992 23.490 1.00 93.44 285 LEU A C 1
ATOM 2164 O O . LEU A 1 285 ? -18.917 11.800 24.260 1.00 93.44 285 LEU A O 1
ATOM 2168 N N . THR A 1 286 ? -17.494 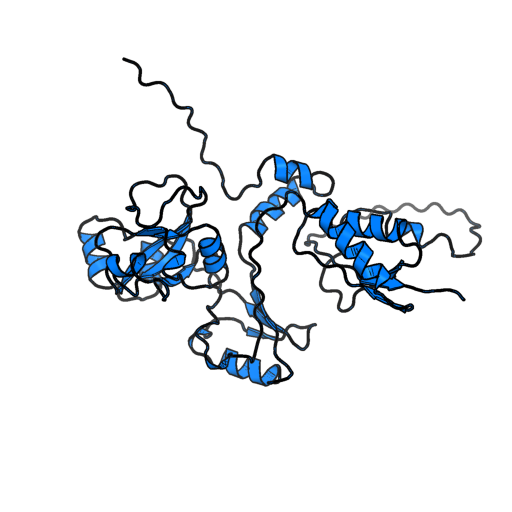13.210 23.247 1.00 93.62 286 THR A N 1
ATOM 2169 C CA . THR A 1 286 ? -18.082 14.427 23.824 1.00 93.62 286 THR A CA 1
ATOM 2170 C C . THR A 1 286 ? -19.435 14.753 23.186 1.00 93.62 286 THR A C 1
ATOM 2172 O O . THR A 1 286 ? -20.374 15.120 23.884 1.00 93.62 286 THR A O 1
ATOM 2175 N N . GLN A 1 287 ? -19.545 14.643 21.858 1.00 94.88 287 GLN A N 1
ATOM 2176 C CA . GLN A 1 287 ? -20.761 15.001 21.118 1.00 94.88 287 GLN A CA 1
ATOM 2177 C C . GLN A 1 287 ? -21.874 13.961 21.232 1.00 94.88 287 GLN A C 1
ATOM 2179 O O . GLN A 1 287 ? -23.050 14.314 21.187 1.00 94.88 287 GLN A O 1
ATOM 2184 N N . PHE A 1 288 ? -21.519 12.686 21.375 1.00 95.00 288 PHE A N 1
ATOM 2185 C CA . PHE A 1 288 ? -22.466 11.585 21.463 1.00 95.00 288 PHE A CA 1
ATOM 2186 C C . PHE A 1 288 ? -22.246 10.824 22.775 1.00 95.00 288 PHE A C 1
ATOM 2188 O O . PHE A 1 288 ? -21.591 9.782 22.766 1.00 95.00 288 PHE A O 1
ATOM 2195 N N . PRO A 1 289 ? -22.841 11.281 23.897 1.00 92.62 289 PRO A N 1
ATOM 2196 C CA . PRO A 1 289 ? -22.702 10.630 25.207 1.00 92.62 289 PRO A CA 1
ATOM 2197 C C . PRO A 1 289 ? -23.160 9.168 25.231 1.00 92.62 289 PRO A C 1
ATOM 2199 O O . PRO A 1 289 ? -22.807 8.406 26.126 1.00 92.62 289 PRO A O 1
ATOM 2202 N N . ALA A 1 290 ? -23.967 8.778 24.244 1.00 92.50 290 ALA A N 1
ATOM 2203 C CA . ALA A 1 290 ? -24.428 7.415 24.061 1.00 92.50 290 ALA A CA 1
ATOM 2204 C C . ALA A 1 290 ? -23.294 6.472 23.601 1.00 92.50 290 ALA A C 1
ATOM 2206 O O . ALA A 1 290 ? -23.371 5.271 23.840 1.00 92.50 290 ALA A O 1
ATOM 2207 N N . LEU A 1 291 ? -22.231 6.987 22.969 1.00 94.56 291 LEU A N 1
ATOM 2208 C CA . LEU A 1 291 ? -21.057 6.207 22.570 1.00 94.56 291 LEU A CA 1
ATOM 2209 C C . LEU A 1 291 ? -20.116 5.954 23.756 1.00 94.56 291 LEU A C 1
ATOM 2211 O O . LEU A 1 291 ? -19.841 6.832 24.566 1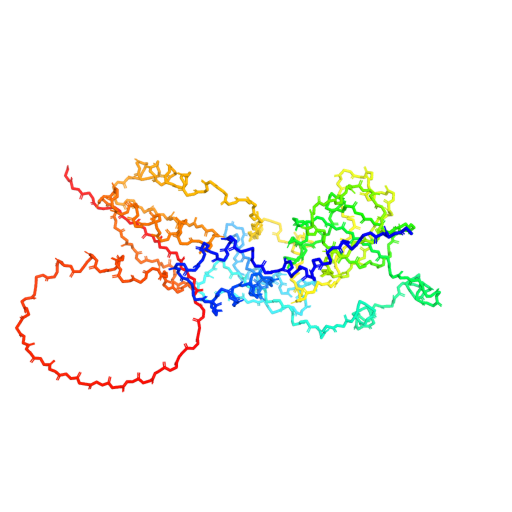.00 94.56 291 LEU A O 1
ATOM 2215 N N . ARG A 1 292 ? -19.534 4.756 23.798 1.00 92.69 292 ARG A N 1
ATOM 2216 C CA . ARG A 1 292 ? -18.468 4.351 24.724 1.00 92.69 292 ARG A CA 1
ATOM 2217 C C . ARG A 1 292 ? -17.390 3.569 23.986 1.00 92.69 292 ARG A C 1
ATOM 2219 O O . ARG A 1 292 ? -17.696 2.810 23.068 1.00 92.69 292 ARG A O 1
ATOM 2226 N N . LEU A 1 293 ? -16.132 3.720 24.399 1.00 91.56 293 LEU A N 1
ATOM 2227 C CA . LEU A 1 293 ? -15.012 2.981 23.806 1.00 91.56 293 LEU A CA 1
ATOM 2228 C C . LEU A 1 293 ? -15.071 1.497 24.151 1.00 91.56 293 LEU A C 1
ATOM 2230 O O . LEU A 1 293 ? -15.374 1.116 25.282 1.00 91.56 293 LEU A O 1
ATOM 2234 N N . LEU A 1 294 ? -14.746 0.674 23.160 1.00 90.25 294 LEU A N 1
ATOM 2235 C CA . LEU A 1 294 ? -14.590 -0.764 23.278 1.00 90.25 294 LEU A CA 1
ATOM 2236 C C . LEU A 1 294 ? -13.154 -1.199 22.981 1.00 90.25 294 LEU A C 1
ATOM 2238 O O . LEU A 1 294 ? -12.483 -0.602 22.132 1.00 90.25 294 LEU A O 1
ATOM 2242 N N . PRO A 1 295 ? -12.687 -2.279 23.630 1.00 88.31 295 PRO A N 1
ATOM 2243 C CA . PRO A 1 295 ? -11.476 -2.958 23.197 1.00 88.31 295 PRO A CA 1
ATOM 2244 C C . PRO A 1 295 ? -11.674 -3.554 21.795 1.00 88.31 295 PRO A C 1
ATOM 2246 O O . PRO A 1 295 ? -12.735 -4.091 21.481 1.00 88.31 295 PRO A O 1
ATOM 2249 N N . ALA A 1 296 ? -10.642 -3.451 20.958 1.00 85.38 296 ALA A N 1
ATOM 2250 C CA . ALA A 1 296 ? -10.599 -4.094 19.649 1.00 85.38 296 ALA A CA 1
ATOM 2251 C C . ALA A 1 296 ? -9.947 -5.481 19.756 1.00 85.38 296 ALA A C 1
ATOM 2253 O O . ALA A 1 296 ? -8.899 -5.623 20.395 1.00 85.38 296 ALA A O 1
ATOM 2254 N N . GLU A 1 297 ? -10.534 -6.476 19.089 1.00 86.00 297 GLU A N 1
ATOM 2255 C CA . GLU A 1 297 ? -10.016 -7.843 19.003 1.00 86.00 297 GLU A CA 1
ATOM 2256 C C . GLU A 1 297 ? -10.003 -8.324 17.538 1.00 86.00 297 GLU A C 1
ATOM 2258 O O . GLU A 1 297 ? -11.019 -8.183 16.858 1.00 86.00 297 GLU A O 1
ATOM 2263 N N . PRO A 1 298 ? -8.881 -8.881 17.035 1.00 86.81 298 PRO A N 1
ATOM 2264 C CA . PRO A 1 298 ? -7.588 -9.011 17.703 1.00 86.81 298 PRO A CA 1
ATOM 2265 C C . PRO A 1 298 ? -6.831 -7.675 17.771 1.00 86.81 298 PRO A C 1
ATOM 2267 O O . PRO A 1 298 ? -6.785 -6.896 16.822 1.00 86.81 298 PRO A O 1
ATOM 2270 N N . ARG A 1 299 ? -6.160 -7.426 18.898 1.00 82.56 299 ARG A N 1
ATOM 2271 C CA . ARG A 1 299 ? -5.351 -6.216 19.091 1.00 82.56 299 ARG A CA 1
ATOM 2272 C C . ARG A 1 299 ? -3.956 -6.368 18.480 1.00 82.56 299 ARG A C 1
ATOM 2274 O O . ARG A 1 299 ? -3.068 -6.884 19.154 1.00 82.56 299 ARG A O 1
ATOM 2281 N N . LEU A 1 300 ? -3.787 -5.995 17.210 1.00 82.69 300 LEU A N 1
ATOM 2282 C CA . LEU A 1 300 ? -2.512 -6.120 16.477 1.00 82.69 300 LEU A CA 1
ATOM 2283 C C . LEU A 1 300 ? -1.566 -4.928 16.686 1.00 82.69 300 LEU A C 1
ATOM 2285 O O . LEU A 1 300 ? -0.356 -5.116 16.699 1.00 82.69 300 LEU A O 1
ATOM 2289 N N . GLY A 1 301 ? -2.119 -3.729 16.869 1.00 74.19 301 GLY A N 1
ATOM 2290 C CA . GLY A 1 301 ? -1.363 -2.496 17.085 1.00 74.19 301 GLY A CA 1
ATOM 2291 C C . GLY A 1 301 ? -1.191 -2.098 18.563 1.00 74.19 301 GLY A C 1
ATOM 2292 O O . GLY A 1 301 ? -1.859 -2.631 19.453 1.00 74.19 301 GLY A O 1
ATOM 2293 N N . ALA A 1 302 ? -0.303 -1.130 18.809 1.00 75.19 302 ALA A N 1
ATOM 2294 C CA . ALA A 1 302 ? -0.119 -0.414 20.071 1.00 75.19 302 ALA A CA 1
ATOM 2295 C C . ALA A 1 302 ? -1.303 0.511 20.467 1.00 75.19 302 ALA A C 1
ATOM 2297 O O . ALA A 1 302 ? -2.366 0.550 19.844 1.00 75.19 302 ALA A O 1
ATOM 2298 N N . CYS A 1 303 ? -1.134 1.257 21.563 1.00 78.12 303 CYS A N 1
ATOM 2299 C CA . CYS A 1 303 ? -2.107 2.236 22.053 1.00 78.12 303 CYS A CA 1
ATOM 2300 C C . CYS A 1 303 ? -2.058 3.574 21.285 1.00 78.12 303 CYS A C 1
ATOM 2302 O O . CYS A 1 303 ? -1.070 3.883 20.622 1.00 78.12 303 CYS A O 1
ATOM 2304 N N . GLY A 1 304 ? -3.142 4.358 21.375 1.00 75.00 304 GLY A N 1
ATOM 2305 C CA . GLY A 1 304 ? -3.211 5.713 20.807 1.00 75.00 304 GLY A CA 1
ATOM 2306 C C . GLY A 1 304 ? -2.311 6.703 21.549 1.00 75.00 304 GLY A C 1
ATOM 2307 O O . GLY A 1 304 ? -2.045 6.523 22.741 1.00 75.00 304 GLY A O 1
ATOM 2308 N N . ARG A 1 305 ? -1.837 7.738 20.846 1.00 68.19 305 ARG A N 1
ATOM 2309 C CA . ARG A 1 305 ? -0.719 8.588 21.293 1.00 68.19 305 ARG A CA 1
ATOM 2310 C C . ARG A 1 305 ? -1.101 9.748 22.205 1.00 68.19 305 ARG A C 1
ATOM 2312 O O . ARG A 1 305 ? -0.256 10.209 22.970 1.00 68.19 305 ARG A O 1
ATOM 2319 N N . LEU A 1 306 ? -2.353 10.213 22.191 1.00 59.09 306 LEU A N 1
ATOM 2320 C CA . LEU A 1 306 ? -2.789 11.243 23.140 1.00 59.09 306 LEU A CA 1
ATOM 2321 C C . LEU A 1 306 ? -2.835 10.666 24.562 1.00 59.09 306 LEU A C 1
ATOM 2323 O O . LEU A 1 306 ? -3.776 9.976 24.966 1.00 59.09 306 LEU A O 1
ATOM 2327 N N . GLY A 1 307 ? -1.786 10.957 25.329 1.00 47.66 307 GLY A N 1
ATOM 2328 C CA . GLY A 1 307 ? -1.662 10.580 26.724 1.00 47.66 307 GLY A CA 1
ATOM 2329 C C . GLY A 1 307 ? -2.871 11.001 27.572 1.00 47.66 307 GLY A C 1
ATOM 2330 O O . GLY A 1 307 ? -3.278 12.155 27.605 1.00 47.66 307 GLY A O 1
ATOM 2331 N N . ARG A 1 308 ? -3.358 10.045 28.370 1.00 41.50 308 ARG A N 1
ATOM 2332 C CA . ARG A 1 308 ? -3.917 10.250 29.723 1.00 41.50 308 ARG A CA 1
ATOM 2333 C C . ARG A 1 308 ? -5.320 10.857 29.908 1.00 41.50 308 ARG A C 1
ATOM 2335 O O . ARG A 1 308 ? -5.680 11.039 31.068 1.00 41.50 308 ARG A O 1
ATOM 2342 N N . SER A 1 309 ? -6.156 11.071 28.885 1.00 40.62 309 SER A N 1
ATOM 2343 C CA . SER A 1 309 ? -7.556 11.522 29.109 1.00 40.62 309 SER A CA 1
ATOM 2344 C C . SER A 1 309 ? -8.659 10.631 28.524 1.00 40.62 309 SER A C 1
ATOM 2346 O O . SER A 1 309 ? -9.701 10.505 29.165 1.00 40.62 309 SER A O 1
ATOM 2348 N N . LEU A 1 310 ? -8.437 9.914 27.414 1.00 42.38 310 LEU A N 1
ATOM 2349 C CA . LEU A 1 310 ? -9.479 9.038 26.838 1.00 42.38 310 LEU A CA 1
ATOM 2350 C C . LEU A 1 310 ? -9.824 7.828 27.731 1.00 42.38 310 LEU A C 1
ATOM 2352 O O . LEU A 1 310 ? -10.957 7.360 27.722 1.00 42.38 310 LEU A O 1
ATOM 2356 N N . TRP A 1 311 ? -8.876 7.357 28.549 1.00 35.25 311 TRP A N 1
ATOM 2357 C CA . TRP A 1 311 ? -9.098 6.279 29.528 1.00 35.25 311 TRP A CA 1
ATOM 2358 C C . TRP A 1 311 ? -9.345 6.777 30.963 1.00 35.25 311 TRP A C 1
ATOM 2360 O O . TRP A 1 311 ? -9.830 6.012 31.793 1.00 35.25 311 TRP A O 1
ATOM 2370 N N . ASN A 1 312 ? -9.046 8.046 31.272 1.00 30.88 312 ASN A N 1
ATOM 2371 C CA . ASN A 1 312 ? -9.134 8.571 32.643 1.00 30.88 312 ASN A CA 1
ATOM 2372 C C . ASN A 1 312 ? -10.490 9.191 33.004 1.00 30.88 312 ASN A C 1
ATOM 2374 O O . ASN A 1 312 ? -10.765 9.346 34.189 1.00 30.88 312 ASN A O 1
ATOM 2378 N N . GLN A 1 313 ? -11.372 9.481 32.044 1.00 32.12 313 GLN A N 1
ATOM 2379 C CA . GLN A 1 313 ? -12.748 9.889 32.373 1.00 32.12 313 GLN A CA 1
ATOM 2380 C C . GLN A 1 313 ? -13.709 8.703 32.571 1.00 32.12 313 GLN A C 1
ATOM 2382 O O . GLN A 1 313 ? -14.774 8.868 33.157 1.00 32.12 313 GLN A O 1
ATOM 2387 N N . ALA A 1 314 ? -13.314 7.482 32.195 1.00 29.61 314 ALA A N 1
ATOM 2388 C CA . ALA A 1 314 ? -14.123 6.273 32.385 1.00 29.61 314 ALA A CA 1
ATOM 2389 C C . ALA A 1 314 ? -13.933 5.587 33.762 1.00 29.61 314 ALA A C 1
ATOM 2391 O O . ALA A 1 314 ? -14.455 4.495 33.979 1.00 29.61 314 ALA A O 1
ATOM 2392 N N . ARG A 1 315 ? -13.186 6.192 34.704 1.00 27.73 315 ARG A N 1
ATOM 2393 C CA . ARG A 1 315 ? -12.831 5.587 36.010 1.00 27.73 315 ARG A CA 1
ATOM 2394 C C . ARG A 1 315 ? -13.172 6.422 37.258 1.00 27.73 315 ARG A C 1
ATOM 2396 O O . ARG A 1 315 ? -12.581 6.206 38.308 1.00 27.73 315 ARG A O 1
ATOM 2403 N N . LEU A 1 316 ? -14.184 7.290 37.195 1.00 26.41 316 LEU A N 1
ATOM 2404 C CA . LEU A 1 316 ? -14.810 7.903 38.386 1.00 26.41 316 LEU A CA 1
ATOM 2405 C C . LEU A 1 316 ? -16.234 7.376 38.659 1.00 26.41 316 LEU A C 1
ATOM 2407 O O . LEU A 1 316 ? -17.089 8.091 39.162 1.00 26.41 316 LEU A O 1
ATOM 2411 N N . TRP A 1 317 ? -16.475 6.093 38.362 1.00 26.25 317 TRP A N 1
ATOM 2412 C CA . TRP A 1 317 ? -17.668 5.349 38.804 1.00 26.25 317 TRP A CA 1
ATOM 2413 C C . TRP A 1 317 ? -17.328 4.033 39.527 1.00 26.25 317 TRP A C 1
ATOM 2415 O O . TRP A 1 317 ? -18.153 3.128 39.589 1.00 26.25 317 TRP A O 1
ATOM 2425 N N . ASN A 1 318 ? -16.139 3.922 40.133 1.00 23.50 318 ASN A N 1
ATOM 2426 C CA . ASN A 1 318 ? -15.922 2.916 41.174 1.00 23.50 318 ASN A CA 1
ATOM 2427 C C . ASN A 1 318 ? -16.226 3.553 42.533 1.00 23.50 318 ASN A C 1
ATOM 2429 O O . ASN A 1 318 ? -15.409 4.284 43.088 1.00 23.50 318 ASN A O 1
ATOM 2433 N N . ARG A 1 319 ? -17.419 3.272 43.071 1.00 28.03 319 ARG A N 1
ATOM 2434 C CA . ARG A 1 319 ? -17.709 3.450 44.498 1.00 28.03 319 ARG A CA 1
ATOM 2435 C C . ARG A 1 319 ? -16.759 2.534 45.279 1.00 28.03 319 ARG A C 1
ATOM 2437 O O . ARG A 1 319 ? -16.984 1.334 45.362 1.00 28.03 319 ARG A O 1
ATOM 2444 N N . GLY A 1 320 ? -15.688 3.101 45.819 1.00 25.52 320 GLY A N 1
ATOM 2445 C CA . GLY A 1 320 ? -14.754 2.416 46.706 1.00 25.52 320 GLY A CA 1
ATOM 2446 C C . GLY A 1 320 ? -14.001 3.453 47.524 1.00 25.52 320 GLY A C 1
ATOM 2447 O O . GLY A 1 320 ? -13.123 4.134 47.005 1.00 25.52 320 GLY A O 1
ATOM 2448 N N . ALA A 1 321 ? -14.408 3.622 48.779 1.00 26.78 321 ALA A N 1
ATOM 2449 C CA . ALA A 1 321 ? -13.824 4.561 49.725 1.00 26.78 321 ALA A CA 1
ATOM 2450 C C . ALA A 1 321 ? -12.305 4.338 49.871 1.00 26.78 321 ALA A C 1
ATOM 2452 O O . ALA A 1 321 ? -11.862 3.256 50.250 1.00 26.78 321 ALA A O 1
ATOM 2453 N N . LEU A 1 322 ? -11.511 5.372 49.588 1.00 22.61 322 LEU A N 1
ATOM 2454 C CA . LEU A 1 322 ? -10.069 5.398 49.827 1.00 22.61 322 LEU A CA 1
ATOM 2455 C C . LEU A 1 322 ? -9.793 5.911 51.247 1.00 22.61 322 LEU A C 1
ATOM 2457 O O . LEU A 1 322 ? -9.691 7.113 51.474 1.00 22.61 322 LEU A O 1
ATOM 2461 N N . TRP A 1 323 ? -9.619 4.984 52.187 1.00 23.62 323 TRP A N 1
ATOM 2462 C CA . TRP A 1 323 ? -8.825 5.204 53.397 1.00 23.62 323 TRP A CA 1
ATOM 2463 C C . TRP A 1 323 ? -7.584 4.313 53.316 1.00 23.62 323 TRP A C 1
ATOM 2465 O O . TRP A 1 323 ? -7.680 3.124 53.592 1.00 23.62 323 TRP A O 1
ATOM 2475 N N . ASN A 1 324 ? -6.434 4.856 52.904 1.00 22.11 324 ASN A N 1
ATOM 2476 C CA . ASN A 1 324 ? -5.218 4.873 53.732 1.00 22.11 324 ASN A CA 1
ATOM 2477 C C . ASN A 1 324 ? -3.977 5.398 52.995 1.00 22.11 324 ASN A C 1
ATOM 2479 O O . ASN A 1 324 ? -3.756 5.153 51.812 1.00 22.11 324 ASN A O 1
ATOM 2483 N N . ARG A 1 325 ? -3.141 6.097 53.770 1.00 27.80 325 ARG A N 1
ATOM 2484 C CA . ARG A 1 325 ? -1.778 6.533 53.439 1.00 27.80 325 ARG A CA 1
ATOM 2485 C C . ARG A 1 325 ? -0.846 5.329 53.282 1.00 27.80 325 ARG A C 1
ATOM 2487 O O . ARG A 1 325 ? -0.721 4.549 54.217 1.00 27.80 325 ARG A O 1
ATOM 2494 N N . ALA A 1 326 ? -0.070 5.288 52.201 1.00 22.98 326 ALA A N 1
ATOM 2495 C CA . ALA A 1 326 ? 1.234 4.626 52.194 1.00 22.98 326 ALA A CA 1
ATOM 2496 C C . ALA A 1 326 ? 2.168 5.294 51.171 1.00 22.98 326 ALA A C 1
ATOM 2498 O O . ALA A 1 326 ? 1.896 5.316 49.973 1.00 22.98 326 ALA A O 1
ATOM 2499 N N . ARG A 1 327 ? 3.271 5.863 51.671 1.00 27.83 327 ARG A N 1
ATOM 2500 C CA . ARG A 1 327 ? 4.454 6.231 50.882 1.00 27.83 327 ARG A CA 1
ATOM 2501 C C . ARG A 1 327 ? 5.167 4.943 50.480 1.00 27.83 327 ARG A C 1
ATOM 2503 O O . ARG A 1 327 ? 5.438 4.130 51.356 1.00 27.83 327 ARG A O 1
ATOM 2510 N N . LEU A 1 328 ? 5.561 4.806 49.217 1.00 22.28 328 LEU A N 1
ATOM 2511 C CA . LEU A 1 328 ? 6.607 3.861 48.827 1.00 22.28 328 LEU A CA 1
ATOM 2512 C C . LEU A 1 328 ? 7.366 4.377 47.604 1.00 22.28 328 LEU A C 1
ATOM 2514 O O . LEU A 1 328 ? 6.795 4.665 46.556 1.00 22.28 328 LEU A O 1
ATOM 2518 N N . TRP A 1 329 ? 8.672 4.532 47.803 1.00 24.94 329 TRP A N 1
ATOM 2519 C CA . TRP A 1 329 ? 9.671 4.809 46.784 1.00 24.94 329 TRP A CA 1
ATOM 2520 C C . TRP A 1 329 ? 9.902 3.552 45.949 1.00 24.94 329 TRP A C 1
ATOM 2522 O O . TRP A 1 329 ? 10.088 2.484 46.527 1.00 24.94 329 TRP A O 1
ATOM 2532 N N . ASN A 1 330 ? 10.010 3.676 44.624 1.00 21.22 330 ASN A N 1
ATOM 2533 C CA . ASN A 1 330 ? 10.921 2.799 43.897 1.00 21.22 330 ASN A CA 1
ATOM 2534 C C . ASN A 1 330 ? 11.419 3.421 42.585 1.00 21.22 330 ASN A C 1
ATOM 2536 O O . ASN A 1 330 ? 10.634 3.873 41.753 1.00 21.22 330 ASN A O 1
ATOM 2540 N N . ARG A 1 331 ? 12.747 3.436 42.418 1.00 26.64 331 ARG A N 1
ATOM 2541 C CA . ARG A 1 331 ? 13.428 3.674 41.141 1.00 26.64 331 ARG A CA 1
ATOM 2542 C C . ARG A 1 331 ? 13.365 2.375 40.343 1.00 26.64 331 ARG A C 1
ATOM 2544 O O . ARG A 1 331 ? 13.896 1.370 40.798 1.00 26.64 331 ARG A O 1
ATOM 2551 N N . ALA A 1 332 ? 12.834 2.423 39.129 1.00 21.84 332 ALA A N 1
ATOM 2552 C CA . ALA A 1 332 ? 13.095 1.404 38.120 1.00 21.84 332 ALA A CA 1
ATOM 2553 C C . ALA A 1 332 ? 13.428 2.102 36.797 1.00 21.84 332 ALA A C 1
ATOM 2555 O O . ALA A 1 332 ? 12.575 2.741 36.184 1.00 21.84 332 ALA A O 1
ATOM 2556 N N . ARG A 1 333 ? 14.701 2.014 36.391 1.00 26.73 333 ARG A N 1
ATOM 2557 C CA . ARG A 1 333 ? 15.112 2.181 34.994 1.00 26.73 333 ARG A CA 1
ATOM 2558 C C . ARG A 1 333 ? 14.635 0.936 34.255 1.00 26.73 333 ARG A C 1
ATOM 2560 O O . ARG A 1 333 ? 15.012 -0.162 34.646 1.00 26.73 333 ARG A O 1
ATOM 2567 N N . LEU A 1 334 ? 13.850 1.114 33.202 1.00 21.45 334 LEU A N 1
ATOM 2568 C CA . LEU A 1 334 ? 13.502 0.049 32.268 1.00 21.45 334 LEU A CA 1
ATOM 2569 C C . LEU A 1 334 ? 13.600 0.616 30.854 1.00 21.45 334 LEU A C 1
ATOM 2571 O O . LEU A 1 334 ? 12.830 1.487 30.459 1.00 21.45 334 LEU A O 1
ATOM 2575 N N . TRP A 1 335 ? 14.622 0.142 30.145 1.00 21.80 335 TRP A N 1
ATOM 2576 C CA . TRP A 1 335 ? 14.738 0.196 28.694 1.00 21.80 335 TRP A CA 1
ATOM 2577 C C . TRP A 1 335 ? 13.553 -0.540 28.065 1.00 21.80 335 TRP A C 1
ATOM 2579 O O . TRP A 1 335 ? 13.255 -1.655 28.492 1.00 21.80 335 TRP A O 1
ATOM 2589 N N . ASN A 1 336 ? 12.931 0.030 27.029 1.00 22.05 336 ASN A N 1
ATOM 2590 C CA . ASN A 1 336 ? 12.266 -0.786 26.014 1.00 22.05 336 ASN A CA 1
ATOM 2591 C C . ASN A 1 336 ? 12.123 -0.032 24.671 1.00 22.05 336 ASN A C 1
ATOM 2593 O O . ASN A 1 336 ? 11.474 1.016 24.650 1.00 22.05 336 ASN A O 1
ATOM 2597 N N . PRO A 1 337 ? 12.706 -0.539 23.568 1.00 25.48 337 PRO A N 1
ATOM 2598 C CA . PRO A 1 337 ? 12.437 -0.096 22.201 1.00 25.48 337 PRO A CA 1
ATOM 2599 C C . PRO A 1 337 ? 11.163 -0.779 21.659 1.00 25.48 337 PRO A C 1
ATOM 2601 O O . PRO A 1 337 ? 10.915 -1.942 21.970 1.00 25.48 337 PRO A O 1
ATOM 2604 N N . GLY A 1 338 ? 10.355 -0.104 20.831 1.00 22.61 338 GLY A N 1
ATOM 2605 C CA . GLY A 1 338 ? 9.298 -0.793 20.068 1.00 22.61 338 GLY A CA 1
ATOM 2606 C C . GLY A 1 338 ? 8.121 0.067 19.594 1.00 22.61 338 GLY A C 1
ATOM 2607 O O . GLY A 1 338 ? 7.401 0.654 20.398 1.00 22.61 338 GLY A O 1
ATOM 2608 N N . ALA A 1 339 ? 7.913 0.094 18.276 1.00 24.67 339 ALA A N 1
ATOM 2609 C CA . ALA A 1 339 ? 7.009 0.960 17.517 1.00 24.67 339 ALA A CA 1
ATOM 2610 C C . ALA A 1 339 ? 5.495 0.607 17.595 1.00 24.67 339 ALA A C 1
ATOM 2612 O O . ALA A 1 339 ? 5.038 -0.440 17.151 1.00 24.67 339 ALA A O 1
ATOM 2613 N N . LEU A 1 340 ? 4.742 1.517 18.223 1.00 23.95 340 LEU A N 1
ATOM 2614 C CA . LEU A 1 340 ? 3.519 2.263 17.828 1.00 23.95 340 LEU A CA 1
ATOM 2615 C C . LEU A 1 340 ? 2.675 1.848 16.600 1.00 23.95 340 LEU A C 1
ATOM 2617 O O . LEU A 1 340 ? 3.235 1.950 15.531 1.00 23.95 340 LEU A O 1
ATOM 2621 N N . TRP A 1 341 ? 1.343 1.600 16.745 1.00 27.58 341 TRP A N 1
ATOM 2622 C CA . TRP A 1 341 ? 0.207 1.906 15.800 1.00 27.58 341 TRP A CA 1
ATOM 2623 C C . TRP A 1 341 ? -1.180 1.586 16.435 1.00 27.58 341 TRP A C 1
ATOM 2625 O O . TRP A 1 341 ? -1.289 0.522 17.012 1.00 27.58 341 TRP A O 1
ATOM 2635 N N . SER A 1 342 ? -2.264 2.385 16.333 1.00 26.20 342 SER A N 1
ATOM 2636 C CA . SER A 1 342 ? -3.568 2.093 17.012 1.00 26.20 342 SER A CA 1
ATOM 2637 C C . SER A 1 342 ? -4.839 2.291 16.154 1.00 26.20 342 SER A C 1
ATOM 2639 O O . SER A 1 342 ? -4.860 3.195 15.327 1.00 26.20 342 SER A O 1
ATOM 2641 N N . GLN A 1 343 ? -5.910 1.507 16.404 1.00 29.06 343 GLN A N 1
ATOM 2642 C CA . GLN A 1 343 ? -7.321 1.781 16.028 1.00 29.06 343 GLN A CA 1
ATOM 2643 C C . GLN A 1 343 ? -8.291 1.285 17.131 1.00 29.06 343 GLN A C 1
ATOM 2645 O O . GLN A 1 343 ? -8.008 0.293 17.808 1.00 29.06 343 GLN A O 1
ATOM 2650 N N . MET A 1 344 ? -9.417 1.988 17.339 1.00 28.73 344 MET A N 1
ATOM 2651 C CA . MET A 1 344 ? -10.400 1.752 18.419 1.00 28.73 344 MET A CA 1
ATOM 2652 C C . MET A 1 344 ? -11.831 1.564 17.873 1.00 28.73 344 MET A C 1
ATOM 2654 O O . MET A 1 344 ? -12.208 2.211 16.899 1.00 28.73 344 MET A O 1
ATOM 2658 N N . GLY A 1 345 ? -12.647 0.729 18.530 1.00 28.34 345 GLY A N 1
ATOM 2659 C CA . GLY A 1 345 ? -14.092 0.606 18.273 1.00 28.34 345 GLY A CA 1
ATOM 2660 C C . GLY A 1 345 ? -14.934 1.298 19.355 1.00 28.34 345 GLY A C 1
ATOM 2661 O O . GLY A 1 345 ? -14.490 1.414 20.495 1.00 28.34 345 GLY A O 1
ATOM 2662 N N . LEU A 1 346 ? -16.147 1.754 19.021 1.00 27.95 346 LEU A N 1
ATOM 2663 C CA . LEU A 1 346 ? -17.119 2.351 19.954 1.00 27.95 346 LEU A CA 1
ATOM 2664 C C . LEU A 1 346 ? -18.434 1.535 19.943 1.00 27.95 346 LEU A C 1
ATOM 2666 O O . LEU A 1 346 ? -18.898 1.125 18.879 1.00 27.95 346 LEU A O 1
ATOM 2670 N N . GLN A 1 347 ? -19.067 1.320 21.102 1.00 28.94 347 GLN A N 1
ATOM 2671 C CA . GLN A 1 347 ? -20.445 0.799 21.223 1.00 28.94 347 GLN A CA 1
ATOM 2672 C C . GLN A 1 347 ? -21.353 1.821 21.883 1.00 28.94 347 GLN A C 1
ATOM 2674 O O . GLN A 1 347 ? -20.887 2.613 22.687 1.00 28.94 347 GLN A O 1
ATOM 2679 N N . ASN A 1 348 ? -22.656 1.733 21.629 1.00 27.00 348 ASN A N 1
ATOM 2680 C CA . ASN A 1 348 ? -23.672 2.557 22.281 1.00 27.00 348 ASN A CA 1
ATOM 2681 C C . ASN A 1 348 ? -24.531 1.729 23.259 1.00 27.00 348 ASN A C 1
ATOM 2683 O O . ASN A 1 348 ? -24.954 0.630 22.899 1.00 27.00 348 ASN A O 1
ATOM 2687 N N . ARG A 1 349 ? -24.813 2.223 24.476 1.00 31.72 349 ARG A N 1
ATOM 2688 C CA . ARG A 1 349 ? -25.874 1.667 25.345 1.00 31.72 349 ARG A CA 1
ATOM 2689 C C . ARG A 1 349 ? -26.921 2.738 25.674 1.00 31.72 349 ARG A C 1
ATOM 2691 O O . ARG A 1 349 ? -26.605 3.751 26.285 1.00 31.72 349 ARG A O 1
ATOM 2698 N N . ALA A 1 350 ? -28.153 2.445 25.264 1.00 29.97 350 ALA A N 1
ATOM 2699 C CA . ALA A 1 350 ? -29.367 3.244 25.415 1.00 29.97 350 ALA A CA 1
ATOM 2700 C C . ALA A 1 350 ? -29.936 3.237 26.841 1.00 29.97 350 ALA A C 1
ATOM 2702 O O . ALA A 1 350 ? -29.551 2.380 27.636 1.00 29.97 350 ALA A O 1
ATOM 2703 N N . TRP A 1 351 ? -30.942 4.091 27.082 1.00 30.80 351 TRP A N 1
ATOM 2704 C CA . TRP A 1 351 ? -31.989 3.839 28.078 1.00 30.80 351 TRP A CA 1
ATOM 2705 C C . TRP A 1 351 ? -33.376 4.325 27.618 1.00 30.80 351 TRP A C 1
ATOM 2707 O O . TRP A 1 351 ? -33.486 5.460 27.162 1.00 30.80 351 TRP A O 1
ATOM 2717 N N . LEU A 1 352 ? -34.344 3.413 27.818 1.00 29.17 352 LEU A N 1
ATOM 2718 C CA . LEU A 1 352 ? -35.819 3.484 27.917 1.00 29.17 352 LEU A CA 1
ATOM 2719 C C . LEU A 1 352 ? -36.636 4.089 26.768 1.00 29.17 352 LEU A C 1
ATOM 2721 O O . LEU A 1 352 ? -36.636 5.325 26.598 1.00 29.17 352 LEU A O 1
#

Sequence (352 aa):
MDWGATTSAGPVDATAFSPEVRALLKPCYTEDEITVLEEELATPPSALHVRVNLQRCSREELLALLLAHERLQGYAITCHPRLSDVIAIQRRASAPELAPYVVLNALGVTSPQRFIERKRRGLPPHEVFVDRICGEAILKGADIFVKGIRAASMGLAAGDFVSVYVDVTGRLTRGSACESLGTARFVGVGECLIDRSALFKLASGLGVRMRHVLGGDLPALRDVSCLEGLCYVQTACATEMKWAVQYQRAFLWSAVRMLRAGGVLVYSTCTITPAENEAQVAWALTQFPALRLLPAEPRLGACGRLGRSLWNQARLWNRGALWNRARLWNRARLWNPGALWSQMGLQNRAWL

pLDDT: mean 71.49, std 23.54, range [21.22, 95.75]